Protein AF-A0A6J1VWX2-F1 (afdb_monomer_lite)

pLDDT: mean 91.81, std 5.64, range [64.81, 98.5]

Radius of gyration: 24.54 Å; chains: 1; bounding box: 53×40×85 Å

Organism: NCBI:txid8663

Secondary structure (DSSP, 8-state):
----PPTT-S-TT--EEEEEEEE-TTT--EEEEEEEEPPPPPPBS-EEEEE--S-EETTT-EEEEEEE--BBTTBSS---EEEEEEEEEETTEEEEEEEEEES-SEEEEE-PPPPGGGTTEEEEEEEEE-TT--EEEEEEEEEEEEPPPPPTT-S-HHHHHHHHHHHHHHHHHTTS-HHHHHHHHHHHHHHHT-

InterPro domains:
  IPR002859 PKD/REJ-like domain [PF02010] (2-187)
  IPR014010 REJ domain [PS51111] (1-194)

Foldseek 3Di:
DDDDDDPPNDDAQDKDKDKDWDADPVPRDIDMDIDIDGHFAWKDDKAKDWDDQDDAEFPPAWIKMAIDDIDGPPDDDFQKKKWKKKWEDDVPDIDIDGQDIDRHRMDIFGDAFHDVVVQRKIWIWMKIAGPVGHIDTRDIDIGHYHYDDDDPPDPDPVVSLVVVCVPVLVVVVVVVDCNRNSRSVNNSVSNVVD

Sequence (194 aa):
MSLVLRPWALEDGEGYTFTLYITDLATGEEGYASIDLFPNQPPFGGSCQLSPASPVQALATKIHFECAGWRDSVGEDPPLVYILMATRCRPGHCDEFLVYKGSHPAHAAFLPPGFREHGSLVSVSVLVQDQLGATVVAVYRSMVITLPRMPEGFHSLPQWLYNKTEVMLQGLVKQSDPQPVIEYSLALITILNE

Structure (mmCIF, N/CA/C/O backbone):
data_AF-A0A6J1VWX2-F1
#
_entry.id   AF-A0A6J1VWX2-F1
#
loop_
_atom_site.group_PDB
_atom_site.id
_atom_site.type_symbol
_atom_site.label_atom_id
_atom_site.label_alt_id
_atom_site.label_comp_id
_atom_site.label_asym_id
_atom_site.label_entity_id
_atom_site.label_seq_id
_atom_site.pdbx_PDB_ins_code
_atom_site.Cartn_x
_atom_site.Cartn_y
_atom_site.Cartn_z
_atom_site.occupancy
_atom_site.B_iso_or_equiv
_atom_site.auth_seq_id
_atom_site.auth_comp_id
_atom_site.auth_asym_id
_atom_site.auth_atom_id
_atom_site.pdbx_PDB_model_num
ATOM 1 N N . MET A 1 1 ? -7.896 6.959 42.873 1.00 64.81 1 MET A N 1
ATOM 2 C CA . MET A 1 1 ? -7.556 5.562 42.520 1.00 64.81 1 MET A CA 1
ATOM 3 C C . MET A 1 1 ? -7.698 5.450 41.011 1.00 64.81 1 MET A C 1
ATOM 5 O O . MET A 1 1 ? -8.659 6.011 40.504 1.00 64.81 1 MET A O 1
ATOM 9 N N . SER A 1 2 ? -6.765 4.806 40.310 1.00 82.44 2 SER A N 1
ATOM 10 C CA . SER A 1 2 ? -6.816 4.671 38.846 1.00 82.44 2 SER A CA 1
ATOM 11 C C . SER A 1 2 ? -6.678 3.200 38.473 1.00 82.44 2 SER A C 1
ATOM 13 O O . SER A 1 2 ? -5.752 2.543 38.948 1.00 82.44 2 SER A O 1
ATOM 15 N N . LEU A 1 3 ? -7.588 2.687 37.643 1.00 84.69 3 LEU A N 1
ATOM 16 C CA . LEU A 1 3 ? -7.434 1.376 37.018 1.00 84.69 3 LEU A CA 1
ATOM 17 C C . LEU A 1 3 ? -6.460 1.521 35.845 1.00 84.69 3 LEU A C 1
ATOM 19 O O . LEU A 1 3 ? -6.675 2.353 34.968 1.00 84.69 3 LEU A O 1
ATOM 23 N N . VAL A 1 4 ? -5.384 0.736 35.841 1.00 90.81 4 VAL A N 1
ATOM 24 C CA . VAL A 1 4 ? -4.379 0.740 34.770 1.00 90.81 4 VAL A CA 1
ATOM 25 C C . VAL A 1 4 ? -4.275 -0.665 34.203 1.00 90.81 4 VAL A C 1
ATOM 27 O O . VAL A 1 4 ? -3.985 -1.614 34.933 1.00 90.81 4 VAL A O 1
ATOM 30 N N . LEU A 1 5 ? -4.500 -0.791 32.898 1.00 89.94 5 LEU A N 1
ATOM 31 C CA . LEU A 1 5 ? -4.343 -2.049 32.180 1.00 89.94 5 LEU A CA 1
ATOM 32 C C . LEU A 1 5 ? -2.876 -2.248 31.802 1.00 89.94 5 LEU A C 1
ATOM 34 O O . LEU A 1 5 ? -2.198 -1.319 31.360 1.00 89.94 5 LEU A O 1
ATOM 38 N N . ARG A 1 6 ? -2.375 -3.470 31.984 1.00 93.38 6 ARG A N 1
ATOM 39 C CA . ARG A 1 6 ? -1.049 -3.840 31.481 1.00 93.38 6 ARG A CA 1
ATOM 40 C C . ARG A 1 6 ? -1.115 -4.029 29.962 1.00 93.38 6 ARG A C 1
ATOM 42 O O . ARG A 1 6 ? -2.177 -4.389 29.452 1.00 93.38 6 ARG A O 1
ATOM 49 N N . PRO A 1 7 ? 0.007 -3.849 29.243 1.00 90.25 7 PRO A N 1
ATOM 50 C CA . PRO A 1 7 ? 0.091 -4.275 27.852 1.00 90.25 7 PRO A CA 1
ATOM 51 C C . PRO A 1 7 ? -0.384 -5.726 27.712 1.00 90.25 7 PRO A C 1
ATOM 53 O O . PRO A 1 7 ? -0.032 -6.558 28.552 1.00 90.25 7 PRO A O 1
ATOM 56 N N . TRP A 1 8 ? -1.168 -6.003 26.667 1.00 88.12 8 TRP A N 1
ATOM 57 C CA . TRP A 1 8 ? -1.701 -7.339 26.346 1.00 88.12 8 TRP A CA 1
ATOM 58 C C . TRP A 1 8 ? -2.728 -7.900 27.340 1.00 88.12 8 TRP A C 1
ATOM 60 O O . TRP A 1 8 ? -3.000 -9.094 27.331 1.00 88.12 8 TRP A O 1
ATOM 70 N N . ALA A 1 9 ? -3.296 -7.062 28.212 1.00 92.00 9 ALA A N 1
ATOM 71 C CA . ALA A 1 9 ? -4.372 -7.484 29.110 1.00 92.00 9 ALA A CA 1
ATOM 72 C C . ALA A 1 9 ? -5.731 -7.649 28.403 1.00 92.00 9 ALA A C 1
ATOM 74 O O . ALA A 1 9 ? -6.624 -8.271 28.971 1.00 92.00 9 ALA A O 1
ATOM 75 N N . LEU A 1 10 ? -5.885 -7.068 27.211 1.00 90.56 10 LEU A N 1
ATOM 76 C CA . LEU A 1 10 ? -7.076 -7.172 26.371 1.00 90.56 10 LEU A CA 1
ATOM 77 C C . LEU A 1 10 ? -6.761 -8.032 25.149 1.00 90.56 10 LEU A C 1
ATOM 79 O O . LEU A 1 10 ? -5.657 -7.949 24.604 1.00 90.56 10 LEU A O 1
ATOM 83 N N . GLU A 1 11 ? -7.730 -8.844 24.747 1.00 90.62 11 GLU A N 1
ATOM 84 C CA . GLU A 1 11 ? -7.699 -9.623 23.515 1.00 90.62 11 GLU A CA 1
ATOM 85 C C . GLU A 1 11 ? -8.000 -8.709 22.325 1.00 90.62 11 GLU A C 1
ATOM 87 O O . GLU A 1 11 ? -8.784 -7.760 22.416 1.00 90.62 11 GLU A O 1
ATOM 92 N N . ASP A 1 12 ? -7.321 -8.970 21.213 1.00 87.19 12 ASP A N 1
ATOM 93 C CA . ASP A 1 12 ? -7.493 -8.190 19.994 1.00 87.19 12 ASP A CA 1
ATOM 94 C C . ASP A 1 12 ? -8.859 -8.474 19.354 1.00 87.19 12 ASP A C 1
ATOM 96 O O . ASP A 1 12 ? -9.324 -9.612 19.347 1.00 87.19 12 ASP A O 1
ATOM 100 N N . GLY A 1 13 ? -9.496 -7.439 18.805 1.00 86.31 13 GLY A N 1
ATOM 101 C CA . GLY A 1 13 ? -10.804 -7.548 18.149 1.00 86.31 13 GLY A CA 1
ATOM 102 C C . GLY A 1 13 ? -12.020 -7.650 19.080 1.00 86.31 13 GLY A C 1
ATOM 103 O O . GLY A 1 13 ? -13.143 -7.654 18.579 1.00 86.31 13 GLY A O 1
ATOM 104 N N . GLU A 1 14 ? -11.829 -7.666 20.400 1.00 90.56 14 GLU A N 1
ATOM 105 C CA . GLU A 1 14 ? -12.920 -7.758 21.375 1.00 90.56 14 GLU A CA 1
ATOM 106 C C . GLU A 1 14 ? -13.300 -6.393 21.968 1.00 90.56 14 GLU A C 1
ATOM 108 O O . GLU A 1 14 ? -12.463 -5.510 22.178 1.00 90.56 14 GLU A O 1
ATOM 113 N N . GLY A 1 15 ? -14.596 -6.216 22.235 1.00 92.19 15 GLY A N 1
ATOM 114 C CA . GLY A 1 15 ? -15.136 -5.048 22.933 1.00 92.19 15 GLY A CA 1
ATOM 115 C C . GLY A 1 15 ? -15.227 -5.290 24.439 1.00 92.19 15 GLY A C 1
ATOM 116 O O . GLY A 1 15 ? -15.636 -6.362 24.877 1.00 92.19 15 GLY A O 1
ATOM 117 N N . TYR A 1 16 ? -14.890 -4.282 25.241 1.00 93.62 16 TYR A N 1
ATOM 118 C CA . TYR A 1 16 ? -14.855 -4.381 26.699 1.00 93.62 16 TYR A CA 1
ATOM 119 C C . TYR A 1 16 ? -15.685 -3.289 27.361 1.00 93.62 16 TYR A C 1
ATOM 121 O O . TYR A 1 16 ? -15.500 -2.108 27.080 1.00 93.62 16 TYR A O 1
ATOM 129 N N . THR A 1 17 ? -16.516 -3.675 28.325 1.00 95.50 17 THR A N 1
ATOM 130 C CA . THR A 1 17 ? -17.198 -2.737 29.222 1.00 95.50 17 THR A CA 1
ATOM 131 C C . THR A 1 17 ? -16.522 -2.762 30.586 1.00 95.50 17 THR A C 1
ATOM 133 O O . THR A 1 17 ? -16.475 -3.795 31.255 1.00 95.50 17 THR A O 1
ATOM 136 N N . PHE A 1 18 ? -16.014 -1.614 31.024 1.00 93.88 18 PHE A N 1
ATOM 137 C CA . PHE A 1 18 ? -15.486 -1.436 32.372 1.00 93.88 18 PHE A CA 1
ATOM 138 C C . PHE A 1 18 ? -16.536 -0.748 33.225 1.00 93.88 18 PHE A C 1
ATOM 140 O O . PHE A 1 18 ? -16.920 0.382 32.930 1.00 93.88 18 PHE A O 1
ATOM 147 N N . THR A 1 19 ? -16.957 -1.401 34.306 1.00 94.56 19 THR A N 1
ATOM 148 C CA . THR A 1 19 ? -17.924 -0.842 35.254 1.00 94.56 19 THR A CA 1
ATOM 149 C C . THR A 1 19 ? -17.282 -0.642 36.617 1.00 94.56 19 THR A C 1
ATOM 151 O O . THR A 1 19 ? -16.719 -1.568 37.203 1.00 94.56 19 THR A O 1
ATOM 154 N N . LEU A 1 20 ? -17.386 0.577 37.133 1.00 93.00 20 LEU A N 1
ATOM 155 C CA . LEU A 1 20 ? -17.045 0.927 38.501 1.00 93.00 20 LEU A CA 1
ATOM 156 C C . LEU A 1 20 ? -18.325 0.940 39.332 1.00 93.00 20 LEU A C 1
ATOM 158 O O . LEU A 1 20 ? -19.213 1.745 39.065 1.00 93.00 20 LEU A O 1
ATOM 162 N N . TYR A 1 21 ? -18.381 0.093 40.355 1.00 93.19 21 TYR A N 1
ATOM 163 C CA . TYR A 1 21 ? -19.429 0.111 41.373 1.00 93.19 21 TYR A CA 1
ATOM 164 C C . TYR A 1 21 ? -18.928 0.857 42.610 1.00 93.19 21 TYR A C 1
ATOM 166 O O . TYR A 1 21 ? -17.773 0.700 43.015 1.00 93.19 21 TYR A O 1
ATOM 174 N N . ILE A 1 22 ? -19.793 1.671 43.205 1.00 92.50 22 ILE A N 1
ATOM 175 C CA . ILE A 1 22 ? -19.536 2.411 44.439 1.00 92.50 22 ILE A CA 1
ATOM 176 C C . ILE A 1 22 ? -20.685 2.112 45.393 1.00 92.50 22 ILE A C 1
ATOM 178 O O . ILE A 1 22 ? -21.844 2.253 45.019 1.00 92.50 22 ILE A O 1
ATOM 182 N N . THR A 1 23 ? -20.359 1.749 46.627 1.00 95.12 23 THR A N 1
ATOM 183 C CA . THR A 1 23 ? -21.340 1.542 47.695 1.00 95.12 23 THR A CA 1
ATOM 184 C C . THR A 1 23 ? -21.084 2.567 48.793 1.00 95.12 23 THR A C 1
ATOM 186 O O . THR A 1 23 ? -19.962 2.658 49.303 1.00 95.12 23 THR A O 1
ATOM 189 N N . ASP A 1 24 ? -22.100 3.343 49.165 1.00 93.44 24 ASP A N 1
ATOM 190 C CA . ASP A 1 24 ? -22.051 4.194 50.349 1.00 93.44 24 ASP A CA 1
ATOM 191 C C . ASP A 1 24 ? -22.220 3.323 51.598 1.00 93.44 24 ASP A C 1
ATOM 193 O O . ASP A 1 24 ? -23.263 2.723 51.841 1.00 93.44 24 ASP A O 1
ATOM 197 N N . LEU A 1 25 ? -21.172 3.258 52.415 1.00 92.69 25 LEU A N 1
ATOM 198 C CA . LEU A 1 25 ? -21.149 2.440 53.625 1.00 92.69 25 LEU A CA 1
ATOM 199 C C . LEU A 1 25 ? -22.081 2.962 54.732 1.00 92.69 25 LEU A C 1
ATOM 201 O O . LEU A 1 25 ? -22.396 2.206 55.650 1.00 92.69 25 LEU A O 1
ATOM 205 N N . ALA A 1 26 ? -22.493 4.233 54.685 1.00 93.56 26 ALA A N 1
ATOM 206 C CA . ALA A 1 26 ? -23.363 4.833 55.696 1.00 93.56 26 ALA A CA 1
ATOM 207 C C . ALA A 1 26 ? -24.852 4.600 55.406 1.00 93.56 26 ALA A C 1
ATOM 209 O O . ALA A 1 26 ? -25.630 4.381 56.334 1.00 93.56 26 ALA A O 1
ATOM 210 N N . THR A 1 27 ? -25.244 4.652 54.134 1.00 94.06 27 THR A N 1
ATOM 211 C CA . THR A 1 27 ? -26.644 4.523 53.695 1.00 94.06 27 THR A CA 1
ATOM 212 C C . THR A 1 27 ? -26.955 3.158 53.082 1.00 94.06 27 THR A C 1
ATOM 214 O O . THR A 1 27 ? -28.115 2.756 53.041 1.00 94.06 27 THR A O 1
ATOM 217 N N . GLY A 1 28 ? -25.929 2.421 52.647 1.00 92.31 28 GLY A N 1
ATOM 218 C CA . GLY A 1 28 ? -26.066 1.178 51.892 1.00 92.31 28 GLY A CA 1
ATOM 219 C C . GLY A 1 28 ? -26.457 1.389 50.427 1.00 92.31 28 GLY A C 1
ATOM 220 O O . GLY A 1 28 ? -26.736 0.410 49.740 1.00 92.31 28 GLY A O 1
ATOM 221 N N . GLU A 1 29 ? -26.510 2.634 49.947 1.00 95.06 29 GLU A N 1
ATOM 222 C CA . GLU A 1 29 ? -26.864 2.934 48.560 1.00 95.06 29 GLU A CA 1
ATOM 223 C C . GLU A 1 29 ? -25.725 2.577 47.598 1.00 95.06 29 GLU A C 1
ATOM 225 O O . GLU A 1 29 ? -24.544 2.756 47.900 1.00 95.06 29 GLU A O 1
ATOM 230 N N . GLU A 1 30 ? -26.086 2.089 46.413 1.00 95.38 30 GLU A N 1
ATOM 231 C CA . GLU A 1 30 ? -25.143 1.732 45.356 1.00 95.38 30 GLU A CA 1
ATOM 232 C C . GLU A 1 30 ? -25.279 2.677 44.161 1.00 95.38 30 GLU A C 1
ATOM 234 O O . GLU A 1 30 ? -26.376 3.055 43.749 1.00 95.38 30 GLU A O 1
ATOM 239 N N . GLY A 1 31 ? -24.143 3.031 43.570 1.00 94.44 31 GLY A N 1
ATOM 240 C CA . GLY A 1 31 ? -24.047 3.741 42.304 1.00 94.44 31 GLY A CA 1
ATOM 241 C C . GLY A 1 31 ? -23.049 3.051 41.386 1.00 94.44 31 GLY A C 1
ATOM 242 O O . GLY A 1 31 ? -22.169 2.315 41.836 1.00 94.44 31 GLY A O 1
ATOM 243 N N . TYR A 1 32 ? -23.163 3.295 40.084 1.00 95.06 32 TYR A N 1
ATOM 244 C CA . TYR A 1 32 ? -22.192 2.785 39.127 1.00 95.06 32 TYR A CA 1
ATOM 245 C C . TYR A 1 32 ? -21.922 3.770 37.994 1.00 95.06 32 TYR A C 1
ATOM 247 O O . TYR A 1 32 ? -22.728 4.651 37.693 1.00 95.06 32 TYR A O 1
ATOM 255 N N . ALA A 1 33 ? -20.768 3.591 37.361 1.00 94.88 33 ALA A N 1
ATOM 256 C CA . ALA A 1 33 ? -20.404 4.237 36.111 1.00 94.88 33 ALA A CA 1
ATOM 257 C C . ALA A 1 33 ? -19.740 3.207 35.194 1.00 94.88 33 ALA A C 1
ATOM 259 O O . ALA A 1 33 ? -18.939 2.397 35.661 1.00 94.88 33 ALA A O 1
ATOM 260 N N . SER A 1 34 ? -20.053 3.257 33.901 1.00 95.69 34 SER A N 1
ATOM 261 C CA . SER A 1 34 ? -19.495 2.345 32.901 1.00 95.69 34 SER A CA 1
ATOM 262 C C . SER A 1 34 ? -18.844 3.104 31.750 1.00 95.69 34 SER A C 1
ATOM 264 O O . SER A 1 34 ? -19.268 4.209 31.413 1.00 95.69 34 SER A O 1
ATOM 266 N N . ILE A 1 35 ? -17.836 2.488 31.135 1.00 94.00 35 ILE A N 1
ATOM 267 C CA . ILE A 1 35 ? -17.255 2.901 29.857 1.00 94.00 35 ILE A CA 1
ATOM 268 C C . ILE A 1 35 ? -17.118 1.684 28.944 1.00 94.00 35 ILE A C 1
ATOM 270 O O . ILE A 1 35 ? -16.639 0.636 29.379 1.00 94.00 35 ILE A O 1
ATOM 274 N N . ASP A 1 36 ? -17.504 1.855 27.684 1.00 92.12 36 ASP A N 1
ATOM 275 C CA . ASP A 1 36 ? -17.329 0.856 26.635 1.00 92.12 36 ASP A CA 1
ATOM 276 C C . ASP A 1 36 ? -16.102 1.207 25.788 1.00 92.12 36 ASP A C 1
ATOM 278 O O . ASP A 1 36 ? -15.952 2.337 25.317 1.00 92.12 36 ASP A O 1
ATOM 282 N N . LEU A 1 37 ? -15.215 0.234 25.602 1.00 89.88 37 LEU A N 1
ATOM 283 C CA . LEU A 1 37 ? -14.064 0.302 24.714 1.00 89.88 37 LEU A CA 1
ATOM 284 C C . LEU A 1 37 ? -14.272 -0.703 23.588 1.00 89.88 37 LEU A C 1
ATOM 286 O O . LEU A 1 37 ? -14.291 -1.909 23.825 1.00 89.88 37 LEU A O 1
ATOM 290 N N . PHE A 1 38 ? -14.413 -0.204 22.366 1.00 88.25 38 PHE A N 1
ATOM 291 C CA . PHE A 1 38 ? -14.554 -1.038 21.179 1.00 88.25 38 PHE A CA 1
ATOM 292 C C . PHE A 1 38 ? -13.235 -1.108 20.406 1.00 88.25 38 PHE A C 1
ATOM 294 O O . PHE A 1 38 ? -12.478 -0.131 20.398 1.00 88.25 38 PHE A O 1
ATOM 301 N N . PRO A 1 39 ? -12.958 -2.241 19.741 1.00 88.62 39 PRO A N 1
ATOM 302 C CA . PRO A 1 39 ? -11.808 -2.359 18.862 1.00 88.62 39 PRO A CA 1
ATOM 303 C C . PRO A 1 39 ? -11.967 -1.395 17.686 1.00 88.62 39 PRO A C 1
ATOM 305 O O . PRO A 1 39 ? -13.063 -1.234 17.139 1.00 88.62 39 PRO A O 1
ATOM 308 N N . ASN A 1 40 ? -10.862 -0.774 17.281 1.00 89.75 40 ASN A N 1
ATOM 309 C CA . ASN A 1 40 ? -10.866 0.079 16.105 1.00 89.75 40 ASN A CA 1
ATOM 310 C C . ASN A 1 40 ? -11.071 -0.770 14.840 1.00 89.75 40 ASN A C 1
ATOM 312 O O . ASN A 1 40 ? -10.362 -1.755 14.632 1.00 89.75 40 ASN A O 1
ATOM 316 N N . GLN A 1 41 ? -12.041 -0.396 14.009 1.00 90.50 41 GLN A N 1
ATOM 317 C CA . GLN A 1 41 ? -12.380 -1.123 12.786 1.00 90.50 41 GLN A CA 1
ATOM 318 C C . GLN A 1 41 ? -11.708 -0.461 11.583 1.00 90.50 41 GLN A C 1
ATOM 320 O O . GLN A 1 41 ? -11.686 0.763 11.515 1.00 90.50 41 GLN A O 1
ATOM 325 N N . PRO A 1 42 ? -11.194 -1.231 10.609 1.00 94.00 42 PRO A N 1
ATOM 326 C CA . PRO A 1 42 ? -10.583 -0.644 9.429 1.00 94.00 42 PRO A CA 1
ATOM 327 C C . PRO A 1 42 ? -11.622 0.075 8.547 1.00 94.00 42 PRO A C 1
ATOM 329 O O . PRO A 1 42 ? -12.815 -0.255 8.589 1.00 94.00 42 PRO A O 1
ATOM 332 N N . PRO A 1 43 ? -11.173 0.989 7.666 1.00 95.50 43 PRO A N 1
ATOM 333 C CA . PRO A 1 43 ? -12.035 1.625 6.676 1.00 95.50 43 PRO A CA 1
ATOM 334 C C . PRO A 1 43 ? -12.803 0.612 5.817 1.00 95.50 43 PRO A C 1
ATOM 336 O O . PRO A 1 43 ? -12.301 -0.469 5.501 1.00 95.50 43 PRO A O 1
ATOM 339 N N . PHE A 1 44 ? -14.015 0.966 5.382 1.00 94.50 44 PHE A N 1
ATOM 340 C CA . PHE A 1 44 ? -14.900 0.050 4.655 1.00 94.50 44 PHE A CA 1
ATOM 341 C C . PHE A 1 44 ? -15.711 0.724 3.539 1.00 94.50 44 PHE A C 1
ATOM 343 O O . PHE A 1 44 ? -15.843 1.945 3.458 1.00 94.50 44 PHE A O 1
ATOM 350 N N . GLY A 1 45 ? -16.282 -0.104 2.658 1.00 94.06 45 GLY A N 1
ATOM 351 C CA . GLY A 1 45 ? -17.245 0.302 1.627 1.00 94.06 45 GLY A CA 1
ATOM 352 C C . GLY A 1 45 ? -16.666 0.973 0.376 1.00 94.06 45 GLY A C 1
ATOM 353 O O . GLY A 1 45 ? -17.413 1.158 -0.583 1.00 94.06 45 GLY A O 1
ATOM 354 N N . GLY A 1 46 ? -15.375 1.305 0.371 1.00 94.81 46 GLY A N 1
ATOM 355 C CA . GLY A 1 46 ? -14.697 1.879 -0.785 1.00 94.81 46 GLY A CA 1
ATOM 356 C C . GLY A 1 46 ? -14.112 0.835 -1.730 1.00 94.81 46 GLY A C 1
ATOM 357 O O . GLY A 1 46 ? -14.220 -0.375 -1.531 1.00 94.81 46 GLY A O 1
ATOM 358 N N . SER A 1 47 ? -13.473 1.325 -2.787 1.00 97.19 47 SER A N 1
ATOM 359 C CA . SER A 1 47 ? -12.732 0.498 -3.738 1.00 97.19 47 SER A CA 1
ATOM 360 C C . SER A 1 47 ? -11.511 1.243 -4.262 1.00 97.19 47 SER A C 1
ATOM 362 O O . SER A 1 47 ? -11.470 2.474 -4.223 1.00 97.19 47 SER A O 1
ATOM 364 N N . CYS A 1 48 ? -10.519 0.495 -4.741 1.00 98.00 48 CYS A N 1
ATOM 365 C CA . CYS A 1 48 ? -9.361 1.042 -5.438 1.00 98.00 48 CYS A CA 1
ATOM 366 C C . CYS A 1 48 ? -9.145 0.308 -6.761 1.00 98.00 48 CYS A C 1
ATOM 368 O O . CYS A 1 48 ? -9.409 -0.891 -6.876 1.00 98.00 48 CYS A O 1
ATOM 370 N N . GLN A 1 49 ? -8.627 1.021 -7.756 1.00 97.50 49 GLN A N 1
ATOM 371 C CA . GLN A 1 49 ? -8.277 0.468 -9.060 1.00 97.50 49 GLN A CA 1
ATOM 372 C C . GLN A 1 49 ? -6.806 0.724 -9.377 1.00 97.50 49 GLN A C 1
ATOM 374 O O . GLN A 1 49 ? -6.225 1.697 -8.909 1.00 97.50 49 GLN A O 1
ATOM 379 N N . LEU A 1 50 ? -6.213 -0.163 -10.181 1.00 97.19 50 LEU A N 1
ATOM 380 C CA . LEU A 1 50 ? -4.831 -0.074 -10.655 1.00 97.19 50 LEU A CA 1
ATOM 381 C C . LEU A 1 50 ? -4.803 0.011 -12.181 1.00 97.19 50 LEU A C 1
ATOM 383 O O . LEU A 1 50 ? -5.435 -0.802 -12.864 1.00 97.19 50 LEU A O 1
ATOM 387 N N . SER A 1 51 ? -4.013 0.938 -12.720 1.00 96.44 51 SER A N 1
ATOM 388 C CA . SER A 1 51 ? -3.806 1.099 -14.162 1.00 96.44 51 SER A CA 1
ATOM 389 C C . SER A 1 51 ? -2.372 1.540 -14.496 1.00 96.44 51 SER A C 1
ATOM 391 O O . SER A 1 51 ? -1.734 2.193 -13.678 1.00 96.44 51 SER A O 1
ATOM 393 N N . PRO A 1 52 ? -1.831 1.215 -15.684 1.00 95.88 52 PRO A N 1
ATOM 394 C CA . PRO A 1 52 ? -2.355 0.263 -16.663 1.00 95.88 52 PRO A CA 1
ATOM 395 C C . PRO A 1 52 ? -2.211 -1.196 -16.192 1.00 95.88 52 PRO A C 1
ATOM 397 O O . PRO A 1 52 ? -1.412 -1.511 -15.318 1.00 95.88 52 PRO A O 1
ATOM 400 N N . ALA A 1 53 ? -2.979 -2.108 -16.793 1.00 87.31 53 ALA A N 1
ATOM 401 C CA . ALA A 1 53 ? -2.932 -3.537 -16.465 1.00 87.31 53 ALA A CA 1
ATOM 402 C C . ALA A 1 53 ? -1.655 -4.241 -16.969 1.00 87.31 53 ALA A C 1
ATOM 404 O O . ALA A 1 53 ? -1.074 -5.058 -16.260 1.00 87.31 53 ALA A O 1
ATOM 405 N N . SER A 1 54 ? -1.260 -3.954 -18.211 1.00 84.19 54 SER A N 1
ATOM 406 C CA . SER A 1 54 ? -0.106 -4.522 -18.923 1.00 84.19 54 SER A CA 1
ATOM 407 C C . SER A 1 54 ? -0.011 -3.883 -20.318 1.00 84.19 54 SER A C 1
ATOM 409 O O . SER A 1 54 ? -1.058 -3.503 -20.847 1.00 84.19 54 SER A O 1
ATOM 411 N N . PRO A 1 55 ? 1.163 -3.846 -20.975 1.00 87.19 55 PRO A N 1
ATOM 412 C CA . PRO A 1 55 ? 2.490 -4.188 -20.456 1.00 87.19 55 PRO A CA 1
ATOM 413 C C . PRO A 1 55 ? 3.054 -3.080 -19.551 1.00 87.19 55 PRO A C 1
ATOM 415 O O . PRO A 1 55 ? 2.789 -1.901 -19.774 1.00 87.19 55 PRO A O 1
ATOM 418 N N . VAL A 1 56 ? 3.848 -3.457 -18.544 1.00 95.12 56 VAL A N 1
ATOM 419 C CA . VAL A 1 56 ? 4.465 -2.520 -17.588 1.00 95.12 56 VAL A CA 1
ATOM 420 C C . VAL A 1 56 ? 5.976 -2.722 -17.594 1.00 95.12 56 VAL A C 1
ATOM 422 O O . VAL A 1 56 ? 6.463 -3.840 -17.424 1.00 95.12 56 VAL A O 1
ATOM 425 N N . GLN A 1 57 ? 6.720 -1.635 -17.799 1.00 94.69 57 GLN A N 1
ATOM 426 C CA . GLN A 1 57 ? 8.182 -1.634 -17.777 1.00 94.69 57 GLN A CA 1
ATOM 427 C C . GLN A 1 57 ? 8.693 -0.719 -16.671 1.00 94.69 57 GLN A C 1
ATOM 429 O O . GLN A 1 57 ? 8.305 0.451 -16.596 1.00 94.69 57 GLN A O 1
ATOM 434 N N . ALA A 1 58 ? 9.592 -1.239 -15.834 1.00 93.69 58 ALA A N 1
ATOM 435 C CA . ALA A 1 58 ? 10.190 -0.466 -14.753 1.00 93.69 58 ALA A CA 1
ATOM 436 C C . ALA A 1 58 ? 10.899 0.789 -15.305 1.00 93.69 58 ALA A C 1
ATOM 438 O O . ALA A 1 58 ? 11.506 0.755 -16.377 1.00 93.69 58 ALA A O 1
ATOM 439 N N . LEU A 1 59 ? 10.778 1.921 -14.602 1.00 91.56 59 LEU A N 1
ATOM 440 C CA . LEU A 1 59 ? 11.257 3.257 -15.016 1.00 91.56 59 LEU A CA 1
ATOM 441 C C . LEU A 1 59 ? 10.718 3.805 -16.359 1.00 91.56 59 LEU A C 1
ATOM 443 O O . LEU A 1 59 ? 11.176 4.862 -16.807 1.00 91.56 59 LEU A O 1
ATOM 447 N N . ALA A 1 60 ? 9.777 3.129 -17.018 1.00 91.06 60 ALA A N 1
ATOM 448 C CA . ALA A 1 60 ? 9.147 3.599 -18.256 1.00 91.06 60 ALA A CA 1
ATOM 449 C C . ALA A 1 60 ? 7.634 3.787 -18.094 1.00 91.06 60 ALA A C 1
ATOM 451 O O . ALA A 1 60 ? 7.079 4.768 -18.583 1.00 91.06 60 ALA A O 1
ATOM 452 N N . THR A 1 61 ? 6.979 2.895 -17.355 1.00 94.12 61 THR A N 1
ATOM 453 C CA . THR A 1 61 ? 5.540 2.933 -17.090 1.00 94.12 61 THR A CA 1
ATOM 454 C C . THR A 1 61 ? 5.302 3.230 -15.615 1.00 94.12 61 THR A C 1
ATOM 456 O O . THR A 1 61 ? 5.781 2.494 -14.753 1.00 94.12 61 THR A O 1
ATOM 459 N N . LYS A 1 62 ? 4.552 4.294 -15.315 1.00 94.75 62 LYS A N 1
ATOM 460 C CA . LYS A 1 62 ? 4.029 4.521 -13.963 1.00 94.75 62 LYS A CA 1
ATOM 461 C C . LYS A 1 62 ? 2.751 3.712 -13.768 1.00 94.75 62 LYS A C 1
ATOM 463 O O . LYS A 1 62 ? 1.911 3.682 -14.666 1.00 94.75 62 LYS A O 1
ATOM 468 N N . ILE A 1 63 ? 2.608 3.096 -12.600 1.00 96.25 63 ILE A N 1
ATOM 469 C CA . ILE A 1 63 ? 1.344 2.519 -12.149 1.00 96.25 63 ILE A CA 1
ATOM 470 C C . ILE A 1 63 ? 0.597 3.578 -11.357 1.00 96.25 63 ILE A C 1
ATOM 472 O O . ILE A 1 63 ? 1.132 4.147 -10.408 1.00 96.25 63 ILE A O 1
ATOM 476 N N . HIS A 1 64 ? -0.631 3.831 -11.778 1.00 97.44 64 HIS A N 1
ATOM 477 C CA . HIS A 1 64 ? -1.586 4.689 -11.120 1.00 97.44 64 HIS A CA 1
ATOM 478 C C . HIS A 1 64 ? -2.541 3.849 -10.280 1.00 97.44 64 HIS A C 1
ATOM 480 O O . HIS A 1 64 ? -3.099 2.865 -10.779 1.00 97.44 64 HIS A O 1
ATOM 486 N N . PHE A 1 65 ? -2.746 4.258 -9.032 1.00 98.00 65 PHE A N 1
ATOM 487 C CA . PHE A 1 65 ? -3.918 3.848 -8.280 1.00 98.00 65 PHE A CA 1
ATOM 488 C C . PHE A 1 65 ? -4.862 5.025 -8.084 1.00 98.00 65 PHE A C 1
ATOM 490 O O . PHE A 1 65 ? -4.416 6.167 -7.983 1.00 98.00 65 PHE A O 1
ATOM 497 N N . GLU A 1 66 ? -6.145 4.709 -7.982 1.00 98.31 66 GLU A N 1
ATOM 498 C CA . GLU A 1 66 ? -7.204 5.641 -7.617 1.00 98.31 66 GLU A CA 1
ATOM 499 C C . GLU A 1 66 ? -8.207 4.914 -6.722 1.00 98.31 66 GLU A C 1
ATOM 501 O O . GLU A 1 66 ? -8.594 3.777 -7.006 1.00 98.31 66 GLU A O 1
ATOM 506 N N . CYS A 1 67 ? -8.598 5.562 -5.632 1.00 97.81 67 CYS A N 1
ATOM 507 C CA . CYS A 1 67 ? -9.485 5.035 -4.610 1.00 97.81 67 CYS A CA 1
ATOM 508 C C . CYS A 1 67 ? -10.673 5.972 -4.391 1.00 97.81 67 CYS A C 1
ATOM 510 O O . CYS A 1 67 ? -10.523 7.191 -4.404 1.00 97.81 67 CYS A O 1
ATOM 512 N N . ALA A 1 68 ? -11.853 5.409 -4.139 1.00 96.38 68 ALA A N 1
ATOM 513 C CA . ALA A 1 68 ? -13.060 6.190 -3.886 1.00 96.38 68 ALA A CA 1
ATOM 514 C C . ALA A 1 68 ? -14.048 5.450 -2.974 1.00 96.38 68 ALA A C 1
ATOM 516 O O . ALA A 1 68 ? -14.050 4.219 -2.902 1.00 96.38 68 ALA A O 1
ATOM 517 N N . GLY A 1 69 ? -14.916 6.219 -2.310 1.00 94.56 69 GLY A N 1
ATOM 518 C CA . GLY A 1 69 ? -16.052 5.701 -1.538 1.00 94.56 69 GLY A CA 1
ATOM 519 C C . GLY A 1 69 ? -15.702 5.074 -0.185 1.00 94.56 69 GLY A C 1
ATOM 520 O O . GLY A 1 69 ? -16.534 4.367 0.380 1.00 94.56 69 GLY A O 1
ATOM 521 N N . TRP A 1 70 ? -14.487 5.294 0.323 1.00 94.50 70 TRP A N 1
ATOM 522 C CA . TRP A 1 70 ? -14.072 4.803 1.636 1.00 94.50 70 TRP A CA 1
ATOM 523 C C . TRP A 1 70 ? -14.754 5.574 2.764 1.00 94.50 70 TRP A C 1
ATOM 525 O O . TRP A 1 70 ? -14.887 6.792 2.697 1.00 94.50 70 TRP A O 1
ATOM 535 N N . ARG A 1 71 ? -15.176 4.842 3.797 1.00 91.75 71 ARG A N 1
ATOM 536 C CA . ARG A 1 71 ? -15.799 5.361 5.020 1.00 91.75 71 ARG A CA 1
ATOM 537 C C . ARG A 1 71 ? -15.107 4.773 6.244 1.00 91.75 71 ARG A C 1
ATOM 539 O O . ARG A 1 71 ? -14.462 3.730 6.143 1.00 91.75 71 ARG A O 1
ATOM 546 N N . ASP A 1 72 ? -15.293 5.421 7.385 1.00 88.38 72 ASP A N 1
ATOM 547 C CA . ASP A 1 72 ? -14.811 4.984 8.694 1.00 88.38 72 ASP A CA 1
ATOM 548 C C . ASP A 1 72 ? -15.928 5.198 9.727 1.00 88.38 72 ASP A C 1
ATOM 550 O O . ASP A 1 72 ? -16.827 6.019 9.550 1.00 88.38 72 ASP A O 1
ATOM 554 N N . SER A 1 73 ? -15.872 4.435 10.808 1.00 80.44 73 SER A N 1
ATOM 555 C CA . SER A 1 73 ? -16.770 4.493 11.959 1.00 80.44 73 SER A CA 1
ATOM 556 C C . SER A 1 73 ? -16.778 5.846 12.685 1.00 80.44 73 SER A C 1
ATOM 558 O O . SER A 1 73 ? -17.739 6.155 13.388 1.00 80.44 73 SER A O 1
ATOM 560 N N . VAL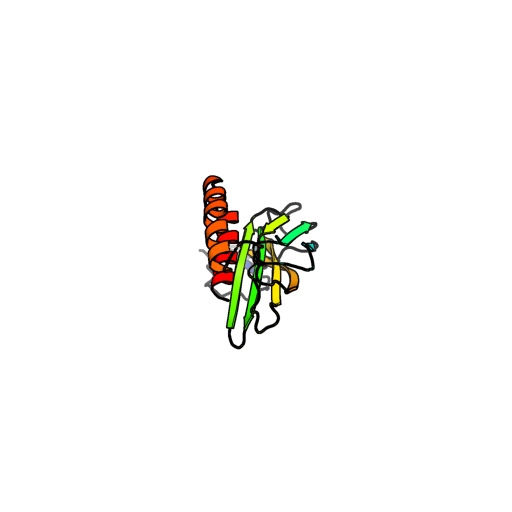 A 1 74 ? -15.733 6.660 12.504 1.00 71.06 74 VAL A N 1
ATOM 561 C CA . VAL A 1 74 ? -15.492 7.889 13.277 1.00 71.06 74 VAL A CA 1
ATOM 562 C C . VAL A 1 74 ? -16.071 9.158 12.612 1.00 71.06 74 VAL A C 1
ATOM 564 O O . VAL A 1 74 ? -16.099 10.214 13.241 1.00 71.06 74 VAL A O 1
ATOM 567 N N . GLY A 1 75 ? -16.599 9.096 11.379 1.00 68.62 75 GLY A N 1
ATOM 568 C CA . GLY A 1 75 ? -17.234 10.261 10.738 1.00 68.62 75 GLY A CA 1
ATOM 569 C C . GLY A 1 75 ? -17.538 10.115 9.243 1.00 68.62 75 GLY A C 1
ATOM 570 O O . GLY A 1 75 ? -17.213 9.104 8.629 1.00 68.62 75 GLY A O 1
ATOM 571 N N . GLU A 1 76 ? -18.169 11.139 8.652 1.00 66.88 76 GLU A N 1
ATOM 572 C CA . GLU A 1 76 ? -18.565 11.138 7.229 1.00 66.88 76 GLU A CA 1
ATOM 573 C C . GLU A 1 76 ? -17.379 11.299 6.259 1.00 66.88 76 GLU A C 1
ATOM 575 O O . GLU A 1 76 ? -17.398 10.674 5.203 1.00 66.88 76 GLU A O 1
ATOM 580 N N . ASP A 1 77 ? -16.334 12.046 6.643 1.00 74.38 77 ASP A N 1
ATOM 581 C CA . ASP A 1 77 ? -15.104 12.258 5.857 1.00 74.38 77 ASP A CA 1
ATOM 582 C C . ASP A 1 77 ? -13.852 12.007 6.719 1.00 74.38 77 ASP A C 1
ATOM 584 O O . ASP A 1 77 ? -13.174 12.946 7.159 1.00 74.38 77 ASP A O 1
ATOM 588 N N . PRO A 1 78 ? -13.536 10.740 7.027 1.00 79.94 78 PRO A N 1
ATOM 589 C CA . PRO A 1 78 ? -12.354 10.424 7.805 1.00 79.94 78 PRO A CA 1
ATOM 590 C C . PRO A 1 78 ? -11.092 10.752 6.993 1.00 79.94 78 PRO A C 1
ATOM 592 O O . PRO A 1 78 ? -10.988 10.406 5.813 1.00 79.94 78 PRO A O 1
ATOM 595 N N . PRO A 1 79 ? -10.085 11.396 7.5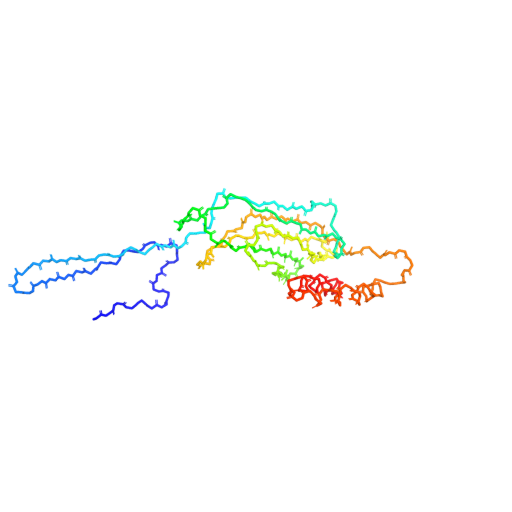93 1.00 90.50 79 PRO A N 1
ATOM 596 C CA . PRO A 1 79 ? -8.772 11.517 6.970 1.00 90.50 79 PRO A CA 1
ATOM 597 C C . PRO A 1 79 ? -8.098 10.136 6.906 1.00 90.50 79 PRO A C 1
ATOM 599 O O . PRO A 1 79 ? -7.664 9.583 7.917 1.00 90.50 79 PRO A O 1
ATOM 602 N N . LEU A 1 80 ? -8.010 9.593 5.692 1.00 95.38 80 LEU A N 1
ATOM 603 C CA . LEU A 1 80 ? -7.437 8.279 5.404 1.00 95.38 80 LEU A CA 1
ATOM 604 C C . LEU A 1 80 ? -5.995 8.381 4.900 1.00 95.38 80 LEU A C 1
ATOM 606 O O . LEU A 1 80 ? -5.576 9.386 4.319 1.00 95.38 80 LEU A O 1
ATOM 610 N N . VAL A 1 81 ? -5.249 7.295 5.080 1.00 97.19 81 VAL A N 1
ATOM 611 C CA . VAL A 1 81 ? -3.900 7.104 4.551 1.00 97.19 81 VAL A CA 1
ATOM 612 C C . VAL A 1 81 ? -3.918 5.973 3.527 1.00 97.19 81 VAL A C 1
ATOM 614 O O . VAL A 1 81 ? -4.290 4.841 3.828 1.00 97.19 81 VAL A O 1
ATOM 617 N N . TYR A 1 82 ? -3.475 6.277 2.314 1.00 97.94 82 TYR A N 1
ATOM 618 C CA . TYR A 1 82 ? -3.359 5.347 1.198 1.00 97.94 82 TYR A CA 1
ATOM 619 C C . TYR A 1 82 ? -1.922 4.857 1.085 1.00 97.94 82 TYR A C 1
ATOM 621 O O . TYR A 1 82 ? -0.974 5.646 1.143 1.00 97.94 82 TYR A O 1
ATOM 629 N N . ILE A 1 83 ? -1.761 3.546 0.928 1.00 98.25 83 ILE A N 1
ATOM 630 C CA . ILE A 1 83 ? -0.466 2.873 0.962 1.00 98.25 83 ILE A CA 1
ATOM 631 C C . ILE A 1 83 ? -0.323 2.010 -0.288 1.00 98.25 83 ILE A C 1
ATOM 633 O O . ILE A 1 83 ? -1.092 1.073 -0.465 1.00 98.25 83 ILE A O 1
ATOM 637 N N . LEU A 1 84 ? 0.670 2.285 -1.134 1.00 98.19 84 LEU A N 1
ATOM 638 C CA . LEU A 1 84 ? 1.022 1.424 -2.266 1.00 98.19 84 LEU A CA 1
ATOM 639 C C . LEU A 1 84 ? 2.195 0.532 -1.873 1.00 98.19 84 LEU A C 1
ATOM 641 O O . LEU A 1 84 ? 3.277 1.031 -1.553 1.00 98.19 84 LEU A O 1
ATOM 645 N N . MET A 1 85 ? 1.990 -0.778 -1.950 1.00 97.94 85 MET A N 1
ATOM 646 C CA . MET A 1 85 ? 3.026 -1.778 -1.726 1.00 97.94 85 MET A CA 1
ATOM 647 C C . MET A 1 85 ? 3.291 -2.586 -2.992 1.00 97.94 85 MET A C 1
ATOM 649 O O . MET A 1 85 ? 2.380 -2.870 -3.777 1.00 97.94 85 MET A O 1
ATOM 653 N N . ALA A 1 86 ? 4.549 -2.974 -3.167 1.00 97.44 86 ALA A N 1
ATOM 654 C CA . ALA A 1 86 ? 4.972 -3.922 -4.184 1.00 97.44 86 ALA A CA 1
ATOM 655 C C . ALA A 1 86 ? 5.806 -5.025 -3.532 1.00 97.44 86 ALA A C 1
ATOM 657 O O . ALA A 1 86 ? 6.740 -4.740 -2.786 1.00 97.44 86 ALA A O 1
ATOM 658 N N . THR A 1 87 ? 5.493 -6.274 -3.854 1.00 97.44 87 THR A N 1
ATOM 659 C CA . THR A 1 87 ? 6.192 -7.450 -3.342 1.00 97.44 87 THR A CA 1
ATOM 660 C C . THR A 1 87 ? 6.631 -8.320 -4.505 1.00 97.44 87 THR A C 1
ATOM 662 O O . THR A 1 87 ? 5.821 -8.682 -5.360 1.00 97.44 87 THR A O 1
ATOM 665 N N . ARG A 1 88 ? 7.908 -8.694 -4.542 1.00 94.94 88 ARG A N 1
ATOM 666 C CA . ARG A 1 88 ? 8.440 -9.662 -5.511 1.00 94.94 88 ARG A CA 1
ATOM 667 C C . ARG A 1 88 ? 9.099 -10.805 -4.760 1.00 94.94 88 ARG A C 1
ATOM 669 O O . ARG A 1 88 ? 9.828 -10.582 -3.799 1.00 94.94 88 ARG A O 1
ATOM 676 N N . CYS A 1 89 ? 8.845 -12.029 -5.198 1.00 93.31 89 CYS A N 1
ATOM 677 C CA . CYS A 1 89 ? 9.287 -13.224 -4.491 1.00 93.31 89 CYS A CA 1
ATOM 678 C C . CYS A 1 89 ? 10.163 -14.102 -5.378 1.00 93.31 89 CYS A C 1
ATOM 680 O O . CYS A 1 89 ? 9.909 -14.260 -6.571 1.00 93.31 89 CYS A O 1
ATOM 682 N N . ARG A 1 90 ? 11.169 -14.707 -4.753 1.00 90.88 90 ARG A N 1
ATOM 683 C CA . ARG A 1 90 ? 11.993 -15.802 -5.270 1.00 90.88 90 ARG A CA 1
ATOM 684 C C . ARG A 1 90 ? 12.019 -16.929 -4.222 1.00 90.88 90 ARG A C 1
ATOM 686 O O . ARG A 1 90 ? 11.591 -16.711 -3.087 1.00 90.88 90 ARG A O 1
ATOM 693 N N . PRO A 1 91 ? 12.489 -18.141 -4.549 1.00 90.12 91 PRO A N 1
ATOM 694 C CA . PRO A 1 91 ? 12.523 -19.246 -3.602 1.00 90.12 91 PRO A CA 1
ATOM 695 C C . PRO A 1 91 ? 13.223 -18.851 -2.296 1.00 90.12 91 PRO A C 1
ATOM 697 O O . PRO A 1 91 ? 14.370 -18.411 -2.301 1.00 90.12 91 PRO A O 1
ATOM 700 N N . GLY A 1 92 ? 12.501 -18.974 -1.180 1.00 89.69 92 GLY A N 1
ATOM 701 C CA . GLY A 1 92 ? 13.008 -18.674 0.160 1.00 89.69 92 GLY A CA 1
ATOM 702 C C . GLY A 1 92 ? 13.123 -17.189 0.529 1.00 89.69 92 GLY A C 1
ATOM 703 O O . GLY A 1 92 ? 13.597 -16.903 1.627 1.00 89.69 92 GLY A O 1
ATOM 704 N N . HIS A 1 93 ? 12.714 -16.243 -0.330 1.00 92.19 93 HIS A N 1
ATOM 705 C CA . HIS A 1 93 ? 12.817 -14.810 -0.026 1.00 92.19 93 HIS A CA 1
ATOM 706 C C . HIS A 1 93 ? 11.829 -13.933 -0.813 1.00 92.19 93 HIS A C 1
ATOM 708 O O . HIS A 1 93 ? 11.693 -14.087 -2.026 1.00 92.19 93 HIS A O 1
ATOM 714 N N . CYS A 1 94 ? 11.213 -12.954 -0.149 1.00 94.50 94 CYS A N 1
ATOM 715 C CA . CYS A 1 94 ? 10.416 -11.911 -0.793 1.00 94.50 94 CYS A CA 1
ATOM 716 C C . CYS A 1 94 ? 10.955 -10.530 -0.414 1.00 94.50 94 CYS A C 1
ATOM 718 O O . CYS A 1 94 ? 11.174 -10.263 0.766 1.00 94.50 94 CYS A O 1
ATOM 720 N N . ASP A 1 95 ? 11.123 -9.665 -1.414 1.00 95.38 95 ASP A N 1
ATOM 721 C CA . ASP A 1 95 ? 11.378 -8.245 -1.196 1.00 95.38 95 ASP A CA 1
ATOM 722 C C . ASP A 1 95 ? 10.023 -7.530 -1.107 1.00 95.38 95 ASP A C 1
ATOM 724 O O . ASP A 1 95 ? 9.217 -7.626 -2.040 1.00 95.38 95 ASP A O 1
ATOM 728 N N . GLU A 1 96 ? 9.786 -6.799 -0.018 1.00 96.56 96 GLU A N 1
ATOM 729 C CA . GLU A 1 96 ? 8.606 -5.948 0.166 1.00 96.56 96 GLU A CA 1
ATOM 730 C C . GLU A 1 96 ? 8.993 -4.471 0.134 1.00 96.56 96 GLU A C 1
ATOM 732 O O . GLU A 1 96 ? 9.937 -4.034 0.794 1.00 96.56 96 GLU A O 1
ATOM 737 N N . PHE A 1 97 ? 8.235 -3.689 -0.627 1.00 96.38 97 PHE A N 1
ATOM 738 C CA . PHE A 1 97 ? 8.515 -2.284 -0.874 1.00 96.38 97 PHE A CA 1
ATOM 739 C C . PHE A 1 97 ? 7.306 -1.425 -0.521 1.00 96.38 97 PHE A C 1
ATOM 741 O O . PHE A 1 97 ? 6.244 -1.557 -1.130 1.00 96.38 97 PHE A O 1
ATOM 748 N N . LEU A 1 98 ? 7.495 -0.493 0.415 1.00 96.19 98 LEU A N 1
ATOM 749 C CA . LEU A 1 98 ? 6.584 0.626 0.629 1.00 96.19 98 LEU A CA 1
ATOM 750 C C . LEU A 1 98 ? 6.872 1.692 -0.434 1.00 96.19 98 LEU A C 1
ATOM 752 O O . LEU A 1 98 ? 7.849 2.429 -0.325 1.00 96.19 98 LEU A O 1
ATOM 756 N N . VAL A 1 99 ? 6.045 1.746 -1.476 1.00 96.56 99 VAL A N 1
ATOM 757 C CA . VAL A 1 99 ? 6.256 2.652 -2.613 1.00 96.56 99 VAL A CA 1
ATOM 758 C C . VAL A 1 99 ? 5.666 4.025 -2.329 1.00 96.56 99 VAL A C 1
ATOM 760 O O . VAL A 1 99 ? 6.322 5.028 -2.580 1.00 96.56 99 VAL A O 1
ATOM 763 N N . TYR A 1 100 ? 4.449 4.075 -1.787 1.00 97.06 100 TYR A N 1
ATOM 764 C CA . TYR A 1 100 ? 3.755 5.316 -1.444 1.00 97.06 100 TYR A CA 1
ATOM 765 C C . TYR A 1 100 ? 3.039 5.175 -0.107 1.00 97.06 100 TYR A C 1
ATOM 767 O O . TYR A 1 100 ? 2.461 4.125 0.174 1.00 97.06 100 TYR A O 1
ATOM 775 N N . LYS A 1 101 ? 3.050 6.247 0.689 1.00 96.12 101 LYS A N 1
ATOM 776 C CA . LYS A 1 101 ? 2.204 6.414 1.871 1.00 96.12 101 LYS A CA 1
ATOM 777 C C . LYS A 1 101 ? 1.803 7.880 1.995 1.00 96.12 101 LYS A C 1
ATOM 779 O O . LYS A 1 101 ? 2.662 8.727 2.222 1.00 96.12 101 LYS A O 1
ATOM 784 N N . GLY A 1 102 ? 0.515 8.184 1.876 1.00 95.25 102 GLY A N 1
ATOM 785 C CA . GLY A 1 102 ? 0.040 9.565 1.951 1.00 95.25 102 GLY A CA 1
ATOM 786 C C . GLY A 1 102 ? -1.478 9.691 1.963 1.00 95.25 102 GLY A C 1
ATOM 787 O O . GLY A 1 102 ? -2.193 8.699 1.910 1.00 95.25 102 GLY A O 1
ATOM 788 N N . SER A 1 103 ? -1.975 10.921 2.056 1.00 94.81 103 SER A N 1
ATOM 789 C CA . SER A 1 103 ? -3.410 11.217 2.160 1.00 94.81 103 SER A CA 1
ATOM 790 C C . SER A 1 103 ? -4.134 11.328 0.816 1.00 94.81 103 SER A C 1
ATOM 792 O O . SER A 1 103 ? -5.357 11.453 0.795 1.00 94.81 103 SER A O 1
ATOM 794 N N . HIS A 1 104 ? -3.415 11.309 -0.311 1.00 96.06 104 HIS A N 1
ATOM 795 C CA . HIS A 1 104 ? -4.054 11.450 -1.616 1.00 96.06 104 HIS A CA 1
ATOM 796 C C . HIS A 1 104 ? -4.653 10.102 -2.045 1.00 96.06 104 HIS A C 1
ATOM 798 O O . HIS A 1 104 ? -3.927 9.105 -2.083 1.00 96.06 104 HIS A O 1
ATOM 804 N N . PRO A 1 105 ? -5.947 10.058 -2.417 1.00 96.69 105 PRO A N 1
ATOM 805 C CA . PRO A 1 105 ? -6.624 8.826 -2.822 1.00 96.69 105 PRO A CA 1
ATOM 806 C C . PRO A 1 105 ? -6.187 8.328 -4.200 1.00 96.69 105 PRO A C 1
ATOM 808 O O . PRO A 1 105 ? -6.599 7.253 -4.626 1.00 96.69 105 PRO A O 1
ATOM 811 N N . ALA A 1 106 ? -5.367 9.104 -4.906 1.00 97.81 106 ALA A N 1
ATOM 812 C CA . ALA A 1 106 ? -4.831 8.751 -6.200 1.00 97.81 106 ALA A CA 1
ATOM 813 C C . ALA A 1 106 ? -3.361 9.163 -6.287 1.00 97.81 106 ALA A C 1
ATOM 815 O O . ALA A 1 106 ? -2.990 10.266 -5.881 1.00 97.81 106 ALA A O 1
ATOM 816 N N . HIS A 1 107 ? -2.524 8.283 -6.833 1.00 97.44 107 HIS A N 1
ATOM 817 C CA . HIS A 1 107 ? -1.095 8.543 -7.010 1.00 97.44 107 HIS A CA 1
ATOM 818 C C . HIS A 1 107 ? -0.518 7.693 -8.140 1.00 97.44 107 HIS A C 1
ATOM 820 O O . HIS A 1 107 ? -1.083 6.659 -8.498 1.00 97.44 107 HIS A O 1
ATOM 826 N N . ALA A 1 108 ? 0.593 8.126 -8.737 1.00 96.25 108 ALA A N 1
ATOM 827 C CA . ALA A 1 108 ? 1.258 7.394 -9.812 1.00 96.25 108 ALA A CA 1
ATOM 828 C C . ALA A 1 108 ? 2.767 7.275 -9.573 1.00 96.25 108 ALA A C 1
ATOM 830 O O . ALA A 1 108 ? 3.479 8.281 -9.583 1.00 96.25 108 ALA A O 1
ATOM 831 N N . ALA A 1 109 ? 3.255 6.039 -9.466 1.00 95.06 109 ALA A N 1
ATOM 832 C CA . ALA A 1 109 ? 4.640 5.731 -9.112 1.00 95.06 109 ALA A CA 1
ATOM 833 C C . ALA A 1 109 ? 5.273 4.715 -10.073 1.00 95.06 109 ALA A C 1
ATOM 835 O O . ALA A 1 109 ? 4.584 3.925 -10.725 1.00 95.06 109 ALA A O 1
ATOM 836 N N . PHE A 1 110 ? 6.605 4.714 -10.157 1.00 94.25 110 PHE A N 1
ATOM 837 C CA . PHE A 1 110 ? 7.328 3.594 -10.759 1.00 94.25 110 PHE A CA 1
ATOM 838 C C . PHE A 1 110 ? 7.388 2.434 -9.769 1.00 94.25 110 PHE A C 1
ATOM 840 O O . PHE A 1 110 ? 7.667 2.635 -8.591 1.00 94.25 110 PHE A O 1
ATOM 847 N N . LEU A 1 111 ? 7.154 1.221 -10.265 1.00 95.31 111 LEU A N 1
ATOM 848 C CA . LEU A 1 111 ? 7.268 0.002 -9.473 1.00 95.31 111 LEU A CA 1
ATOM 849 C C . LEU A 1 111 ? 8.554 -0.758 -9.818 1.00 95.31 111 LEU A C 1
ATOM 851 O O . LEU A 1 111 ? 9.025 -0.676 -10.961 1.00 95.31 111 LEU A O 1
ATOM 855 N N . PRO A 1 112 ? 9.120 -1.498 -8.850 1.00 95.25 112 PRO A N 1
ATOM 856 C CA . PRO A 1 112 ? 10.269 -2.356 -9.093 1.00 95.25 112 PRO A CA 1
ATOM 857 C C . PRO A 1 112 ? 9.910 -3.483 -10.076 1.00 95.25 112 PRO A C 1
ATOM 859 O O . PRO A 1 112 ? 8.763 -3.939 -10.097 1.00 95.25 112 PRO A O 1
ATOM 862 N N . PRO A 1 113 ? 10.868 -3.951 -10.894 1.00 95.62 113 PRO A N 1
ATOM 863 C CA . PRO A 1 113 ? 10.663 -5.120 -11.732 1.00 95.62 113 PRO A CA 1
ATOM 864 C C . PRO A 1 113 ? 10.589 -6.390 -10.877 1.00 95.62 113 PRO A C 1
ATOM 866 O O . PRO A 1 113 ? 11.212 -6.486 -9.813 1.00 95.62 113 PRO A O 1
ATOM 869 N N . GLY A 1 114 ? 9.853 -7.386 -11.365 1.00 95.12 114 GLY A N 1
ATOM 870 C CA . GLY A 1 114 ? 9.891 -8.725 -10.786 1.00 95.12 114 GLY A CA 1
ATOM 871 C C . GLY A 1 114 ? 11.104 -9.513 -11.280 1.00 95.12 114 GLY A C 1
ATOM 872 O O . GLY A 1 114 ? 11.603 -9.261 -12.384 1.00 95.12 114 GLY A O 1
ATOM 873 N N . PHE A 1 115 ? 11.491 -10.537 -10.516 1.00 94.50 115 PHE A N 1
ATOM 874 C CA . PHE A 1 115 ? 12.631 -11.390 -10.846 1.00 94.50 115 PHE A CA 1
ATOM 875 C C . PHE A 1 115 ? 12.464 -12.068 -12.209 1.00 94.50 115 PHE A C 1
ATOM 877 O O . PHE A 1 115 ? 11.479 -12.781 -12.440 1.00 94.50 115 PHE A O 1
ATOM 884 N N . ARG A 1 116 ? 13.437 -11.891 -13.111 1.00 90.69 116 ARG A N 1
ATOM 885 C CA . ARG A 1 116 ? 13.372 -12.458 -14.477 1.00 90.69 116 ARG A CA 1
ATOM 886 C C . ARG A 1 116 ? 13.199 -13.975 -14.495 1.00 90.69 116 ARG A C 1
ATOM 888 O O . ARG A 1 116 ? 12.415 -14.487 -15.290 1.00 90.69 116 ARG A O 1
ATOM 895 N N . GLU A 1 117 ? 13.898 -14.675 -13.605 1.00 87.75 117 GLU A N 1
ATOM 896 C CA . GLU A 1 117 ? 13.839 -16.138 -13.460 1.00 87.75 117 GLU A CA 1
ATOM 897 C C . GLU A 1 117 ? 12.436 -16.644 -13.080 1.00 87.75 117 GLU A C 1
ATOM 899 O O . GLU A 1 117 ? 12.101 -17.797 -13.334 1.00 87.75 117 GLU A O 1
ATOM 904 N N . HIS A 1 118 ? 11.594 -15.762 -12.532 1.00 86.62 118 HIS A N 1
ATOM 905 C CA . HIS A 1 118 ? 10.246 -16.057 -12.045 1.00 86.62 118 HIS A CA 1
ATOM 906 C C . HIS A 1 118 ? 9.170 -15.303 -12.843 1.00 86.62 118 HIS A C 1
ATOM 908 O O . HIS A 1 118 ? 8.124 -14.926 -12.315 1.00 86.62 118 HIS A O 1
ATOM 914 N N . GLY A 1 119 ? 9.431 -15.049 -14.130 1.00 89.88 119 GLY A N 1
ATOM 915 C CA . GLY A 1 119 ? 8.456 -14.445 -15.042 1.00 89.88 119 GLY A CA 1
ATOM 916 C C . GLY A 1 119 ? 8.166 -12.968 -14.768 1.00 89.88 119 GLY A C 1
ATOM 917 O O . GLY A 1 119 ? 7.153 -12.452 -15.235 1.00 89.88 119 GLY A O 1
ATOM 918 N N . SER A 1 120 ? 9.038 -12.286 -14.020 1.00 94.31 120 SER A N 1
ATOM 919 C CA . SER A 1 120 ? 8.902 -10.872 -13.668 1.00 94.31 120 SER A CA 1
ATOM 920 C C . SER A 1 120 ? 7.588 -10.515 -12.961 1.00 94.31 120 SER A C 1
ATOM 922 O O . SER A 1 120 ? 7.051 -9.421 -13.143 1.00 94.31 120 SER A O 1
ATOM 924 N N . LEU A 1 121 ? 7.075 -11.435 -12.142 1.00 95.56 121 LEU A N 1
ATOM 925 C CA . LEU A 1 121 ? 5.861 -11.236 -11.354 1.00 95.56 121 LEU A CA 1
ATOM 926 C C . LEU A 1 121 ? 6.112 -10.346 -10.129 1.00 95.56 121 LEU A C 1
ATOM 928 O O . LEU A 1 121 ? 7.083 -10.527 -9.393 1.00 95.56 121 LEU A O 1
ATOM 932 N N . VAL A 1 122 ? 5.189 -9.414 -9.903 1.00 96.69 122 VAL A N 1
ATOM 933 C CA . VAL A 1 122 ? 5.134 -8.518 -8.745 1.00 96.69 122 VAL A CA 1
ATOM 934 C C . VAL A 1 122 ? 3.703 -8.506 -8.219 1.00 96.69 122 VAL A C 1
ATOM 936 O O . VAL A 1 122 ? 2.763 -8.246 -8.969 1.00 96.69 122 VAL A O 1
ATOM 939 N N . SER A 1 123 ? 3.524 -8.782 -6.934 1.00 97.25 123 SER A N 1
ATOM 940 C CA . SER A 1 123 ? 2.255 -8.582 -6.239 1.00 97.25 123 SER A CA 1
ATOM 941 C C . SER A 1 123 ? 2.153 -7.125 -5.808 1.00 97.25 123 SER A C 1
ATOM 943 O O . SER A 1 123 ? 2.979 -6.639 -5.043 1.00 97.25 123 SER A O 1
ATOM 945 N N . V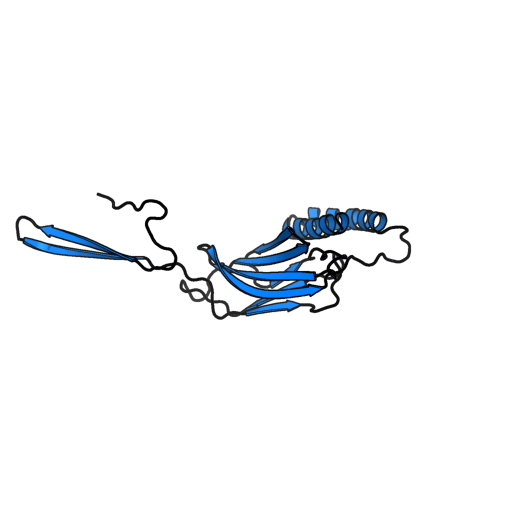AL A 1 124 ? 1.156 -6.418 -6.326 1.00 97.75 124 VAL A N 1
ATOM 946 C CA . VAL A 1 124 ? 0.905 -5.001 -6.059 1.00 97.75 124 VAL A CA 1
ATOM 947 C C . VAL A 1 124 ? -0.362 -4.887 -5.232 1.00 97.75 124 VAL A C 1
ATOM 949 O O . VAL A 1 124 ? -1.398 -5.444 -5.606 1.00 97.75 124 VAL A O 1
ATOM 952 N N . SER A 1 125 ? -0.300 -4.149 -4.129 1.00 98.19 125 SER A N 1
ATOM 953 C CA . SER A 1 125 ? -1.469 -3.886 -3.298 1.00 98.19 125 SER A CA 1
ATOM 954 C C . SER A 1 125 ? -1.595 -2.422 -2.927 1.00 98.19 125 SER A C 1
ATOM 956 O O . SER A 1 125 ? -0.596 -1.758 -2.656 1.00 98.19 125 SER A O 1
ATOM 958 N N . VAL A 1 126 ? -2.836 -1.943 -2.867 1.00 98.50 126 VAL A N 1
ATOM 959 C CA . VAL A 1 126 ? -3.165 -0.663 -2.235 1.00 98.50 126 VAL A CA 1
ATOM 960 C C . VAL A 1 126 ? -3.898 -0.970 -0.945 1.00 98.50 126 VAL A C 1
ATOM 962 O O . VAL A 1 126 ? -4.871 -1.725 -0.956 1.00 98.50 126 VAL A O 1
ATOM 965 N N . LEU A 1 127 ? -3.416 -0.410 0.155 1.00 98.50 127 LEU A N 1
ATOM 966 C CA . LEU A 1 127 ? -4.057 -0.486 1.455 1.00 98.50 127 LEU A CA 1
ATOM 967 C C . LEU A 1 127 ? -4.619 0.883 1.823 1.00 98.50 127 LEU A C 1
ATOM 969 O O . LEU A 1 127 ? -4.077 1.916 1.422 1.00 98.50 127 LEU A O 1
ATOM 973 N N . VAL A 1 128 ? -5.698 0.870 2.594 1.00 98.06 128 VAL A N 1
ATOM 974 C CA . VAL A 1 128 ? -6.336 2.070 3.136 1.00 98.06 128 VAL A CA 1
ATOM 975 C C . VAL A 1 128 ? -6.345 1.940 4.649 1.00 98.06 128 VAL A C 1
ATOM 977 O O . VAL A 1 128 ? -6.795 0.928 5.186 1.00 98.06 128 VAL A O 1
ATOM 980 N N . GLN A 1 129 ? -5.784 2.941 5.314 1.00 97.50 129 GLN A N 1
ATOM 981 C CA . GLN A 1 129 ? -5.547 2.982 6.750 1.00 97.50 129 GLN A CA 1
ATOM 982 C C . GLN A 1 129 ? -6.263 4.198 7.352 1.00 97.50 129 GLN A C 1
ATOM 984 O O . GLN A 1 129 ? -6.244 5.279 6.760 1.00 97.50 129 GLN A O 1
ATOM 989 N N . ASP A 1 130 ? -6.892 4.029 8.513 1.00 94.12 130 ASP A N 1
ATOM 990 C CA . ASP A 1 130 ? -7.459 5.140 9.287 1.00 94.12 130 ASP A CA 1
ATOM 991 C C . ASP A 1 130 ? -6.398 5.859 10.147 1.00 94.12 130 ASP A C 1
ATOM 993 O O . ASP A 1 130 ? -5.208 5.532 10.132 1.00 94.12 130 ASP A O 1
ATOM 997 N N . GLN A 1 131 ? -6.816 6.860 10.924 1.00 89.00 131 GLN A N 1
ATOM 998 C CA . GLN A 1 131 ? -5.908 7.628 11.785 1.00 89.00 131 GLN A CA 1
ATOM 999 C C . GLN A 1 131 ? -5.365 6.858 12.992 1.00 89.00 131 GLN A C 1
ATOM 1001 O O . GLN A 1 131 ? -4.346 7.255 13.562 1.00 89.00 131 GLN A O 1
ATOM 1006 N N . LEU A 1 132 ? -6.055 5.800 13.409 1.00 88.94 132 LEU A N 1
ATOM 1007 C CA . LEU A 1 132 ? -5.712 4.980 14.570 1.00 88.94 132 LEU A CA 1
ATOM 1008 C C . LEU A 1 132 ? -4.895 3.741 14.174 1.00 88.94 132 LEU A C 1
ATOM 1010 O O . LEU A 1 132 ? -4.392 3.019 15.033 1.00 88.94 132 LEU A O 1
ATOM 1014 N N . GLY A 1 133 ? -4.700 3.534 12.874 1.00 91.69 133 GLY A N 1
ATOM 1015 C CA . GLY A 1 133 ? -3.827 2.536 12.293 1.00 91.69 133 GLY A CA 1
ATOM 1016 C C . GLY A 1 133 ? -4.534 1.287 11.768 1.00 91.69 133 GLY A C 1
ATOM 1017 O O . GLY A 1 133 ? -3.842 0.460 11.160 1.00 91.69 133 GLY A O 1
ATOM 1018 N N . ALA A 1 134 ? -5.857 1.133 11.920 1.00 93.00 134 ALA A N 1
ATOM 1019 C CA . ALA A 1 134 ? -6.528 -0.031 11.339 1.00 93.00 134 ALA A CA 1
ATOM 1020 C C . ALA A 1 134 ? -6.552 0.087 9.813 1.00 93.00 134 ALA A C 1
ATOM 1022 O O . ALA A 1 134 ? -6.700 1.165 9.239 1.00 93.00 134 ALA A O 1
ATOM 1023 N N . THR A 1 135 ? -6.283 -1.036 9.152 1.00 96.19 135 THR A N 1
ATOM 1024 C CA . THR A 1 135 ? -5.904 -1.067 7.738 1.00 96.19 135 THR A CA 1
ATOM 1025 C C . THR A 1 135 ? -6.641 -2.183 7.013 1.00 96.19 135 THR A C 1
ATOM 1027 O O . THR A 1 135 ? -6.752 -3.295 7.524 1.00 96.19 135 THR A O 1
ATOM 1030 N N . VAL A 1 136 ? -7.089 -1.907 5.789 1.00 97.00 136 VAL A N 1
ATOM 1031 C CA . VAL A 1 136 ? -7.685 -2.891 4.878 1.00 97.00 136 VAL A CA 1
ATOM 1032 C C . VAL A 1 136 ? -6.916 -2.944 3.560 1.00 97.00 136 VAL A C 1
ATOM 1034 O O . VAL A 1 136 ? -6.432 -1.925 3.065 1.00 97.00 136 VAL A O 1
ATOM 1037 N N . VAL A 1 137 ? -6.819 -4.132 2.961 1.00 98.19 137 VAL A N 1
ATOM 1038 C CA . VAL A 1 137 ? -6.311 -4.293 1.592 1.00 98.19 137 VAL A CA 1
ATOM 1039 C C . VAL A 1 137 ? -7.436 -3.959 0.615 1.00 98.19 137 VAL A C 1
ATOM 1041 O O . VAL A 1 137 ? -8.392 -4.717 0.470 1.00 98.19 137 VAL A O 1
ATOM 1044 N N . ALA A 1 138 ? -7.320 -2.820 -0.060 1.00 97.88 138 ALA A N 1
ATOM 1045 C CA . ALA A 1 138 ? -8.329 -2.317 -0.984 1.00 97.88 138 ALA A CA 1
ATOM 1046 C C . ALA A 1 138 ? -8.237 -2.934 -2.385 1.00 97.88 138 ALA A C 1
ATOM 1048 O O . ALA A 1 138 ? -9.245 -3.114 -3.066 1.00 97.88 138 ALA A O 1
ATOM 1049 N N . VAL A 1 139 ? -7.021 -3.247 -2.831 1.00 97.44 139 VAL A N 1
ATOM 1050 C CA . VAL A 1 139 ? -6.769 -3.988 -4.070 1.00 97.44 139 VAL A CA 1
ATOM 1051 C C . VAL A 1 139 ? -5.510 -4.821 -3.895 1.00 97.44 139 VAL A C 1
ATOM 1053 O O . VAL A 1 139 ? -4.551 -4.380 -3.264 1.00 97.44 139 VAL A O 1
ATOM 1056 N N . TYR A 1 140 ? -5.510 -6.016 -4.473 1.00 97.38 140 TYR A N 1
ATOM 1057 C CA . TYR A 1 140 ? -4.357 -6.904 -4.545 1.00 97.38 140 TYR A CA 1
ATOM 1058 C C . TYR A 1 140 ? -4.314 -7.527 -5.937 1.00 97.38 140 TYR A C 1
ATOM 1060 O O . TYR A 1 140 ? -5.287 -8.142 -6.380 1.00 97.38 140 TYR A O 1
ATOM 1068 N N . ARG A 1 141 ? -3.203 -7.352 -6.654 1.00 96.19 141 ARG A N 1
ATOM 1069 C CA . ARG A 1 141 ? -3.066 -7.809 -8.037 1.00 96.19 141 ARG A CA 1
ATOM 1070 C C . ARG A 1 141 ? -1.645 -8.266 -8.332 1.00 96.19 141 ARG A C 1
ATOM 1072 O O . ARG A 1 141 ? -0.696 -7.531 -8.100 1.00 96.19 141 ARG A O 1
ATOM 1079 N N . SER A 1 142 ? -1.508 -9.443 -8.937 1.00 95.50 142 SER A N 1
ATOM 1080 C CA . SER A 1 142 ? -0.240 -9.862 -9.538 1.00 95.50 142 SER A CA 1
ATOM 1081 C C . SER A 1 142 ? -0.080 -9.238 -10.928 1.00 95.50 142 SER A C 1
ATOM 1083 O O . SER A 1 142 ? -1.006 -9.275 -11.746 1.00 95.50 142 SER A O 1
ATOM 1085 N N . MET A 1 143 ? 1.074 -8.627 -11.186 1.00 95.50 143 MET A N 1
ATOM 1086 C CA . MET A 1 143 ? 1.399 -7.909 -12.417 1.00 95.50 143 MET A CA 1
ATOM 1087 C C . MET A 1 143 ? 2.771 -8.345 -12.933 1.00 95.50 143 MET A C 1
ATOM 1089 O O . MET A 1 143 ? 3.692 -8.571 -12.153 1.00 95.50 143 MET A O 1
ATOM 1093 N N . VAL A 1 144 ? 2.922 -8.435 -14.255 1.00 96.19 144 VAL A N 1
ATOM 1094 C CA . VAL A 1 144 ? 4.227 -8.673 -14.886 1.00 96.19 144 VAL A CA 1
ATOM 1095 C C . VAL A 1 144 ? 4.896 -7.325 -15.131 1.00 96.19 144 VAL A C 1
ATOM 1097 O O . VAL A 1 144 ? 4.437 -6.550 -15.974 1.00 96.19 144 VAL A O 1
ATOM 1100 N N . ILE A 1 145 ? 5.973 -7.049 -14.395 1.00 96.19 145 ILE A N 1
ATOM 1101 C CA . ILE A 1 145 ? 6.744 -5.805 -14.489 1.00 96.19 145 ILE A CA 1
ATOM 1102 C C . ILE A 1 145 ? 8.161 -6.153 -14.921 1.00 96.19 145 ILE A C 1
ATOM 1104 O O . ILE A 1 145 ? 8.970 -6.636 -14.130 1.00 96.19 145 ILE A O 1
ATOM 1108 N N . THR A 1 146 ? 8.462 -5.922 -16.195 1.00 95.50 146 THR A N 1
ATOM 1109 C CA . THR A 1 146 ? 9.754 -6.304 -16.773 1.00 95.50 146 THR A CA 1
ATOM 1110 C C . THR A 1 146 ? 10.797 -5.204 -16.610 1.00 95.50 146 THR A C 1
ATOM 1112 O O . THR A 1 146 ? 10.463 -4.027 -16.439 1.00 95.50 146 THR A O 1
ATOM 1115 N N . LEU A 1 147 ? 12.069 -5.577 -16.770 1.00 93.69 147 LEU A N 1
ATOM 1116 C CA . LEU A 1 147 ? 13.157 -4.616 -16.934 1.00 93.69 147 LEU A CA 1
ATOM 1117 C C . LEU A 1 147 ? 12.857 -3.598 -18.053 1.00 93.69 147 LEU A C 1
ATOM 1119 O O . LEU A 1 147 ? 12.165 -3.928 -19.028 1.00 93.69 147 LEU A O 1
ATOM 1123 N N . PRO A 1 148 ? 13.386 -2.368 -17.939 1.00 91.81 148 PRO A N 1
ATOM 1124 C CA . PRO A 1 148 ? 13.296 -1.387 -19.009 1.00 91.81 148 PRO A CA 1
ATOM 1125 C C . PRO A 1 148 ? 13.957 -1.892 -20.293 1.00 91.81 148 PRO A C 1
ATOM 1127 O O . PRO A 1 148 ? 14.992 -2.561 -20.267 1.00 91.81 148 PRO A O 1
ATOM 1130 N N . ARG A 1 149 ? 13.390 -1.507 -21.438 1.00 88.25 149 ARG A N 1
ATOM 1131 C CA . ARG A 1 149 ? 14.039 -1.707 -22.736 1.00 88.25 149 ARG A CA 1
ATOM 1132 C C . ARG A 1 149 ? 15.092 -0.628 -22.958 1.00 88.25 149 ARG A C 1
ATOM 1134 O O . ARG A 1 149 ? 14.794 0.559 -22.843 1.00 88.25 149 ARG A O 1
ATOM 1141 N N . MET A 1 150 ? 16.306 -1.055 -23.295 1.00 86.56 150 MET A N 1
ATOM 1142 C CA . MET A 1 150 ? 17.384 -0.150 -23.682 1.00 86.56 150 MET A CA 1
ATOM 1143 C C . MET A 1 150 ? 17.031 0.525 -25.021 1.00 86.56 150 MET A C 1
ATOM 1145 O O . MET A 1 150 ? 16.710 -0.190 -25.973 1.00 86.56 150 MET A O 1
ATOM 1149 N N . PRO A 1 151 ? 17.074 1.866 -25.115 1.00 86.56 151 PRO A N 1
ATOM 1150 C CA . PRO A 1 151 ? 16.875 2.568 -26.380 1.00 86.56 151 PRO A CA 1
ATOM 1151 C C . PRO A 1 151 ? 18.012 2.312 -27.376 1.00 86.56 151 PRO A C 1
ATOM 1153 O O . PRO A 1 151 ? 19.135 1.984 -26.984 1.00 86.56 151 PRO A O 1
ATOM 1156 N N . GLU A 1 152 ? 17.740 2.533 -28.663 1.00 85.31 152 GLU A N 1
ATOM 1157 C CA . GLU A 1 152 ? 18.778 2.545 -29.698 1.00 85.31 152 GLU A CA 1
ATOM 1158 C C . GLU A 1 152 ? 19.831 3.631 -29.406 1.00 85.31 152 GLU A C 1
ATOM 1160 O O . GLU A 1 152 ? 19.507 4.714 -28.917 1.00 85.31 152 GLU A O 1
ATOM 1165 N N . GLY A 1 153 ? 21.105 3.336 -29.686 1.00 84.44 153 GLY A N 1
ATOM 1166 C CA . GLY A 1 153 ? 22.228 4.259 -29.463 1.00 84.44 153 GLY A CA 1
ATOM 1167 C C . GLY A 1 153 ? 22.975 4.089 -28.134 1.00 84.44 153 GLY A C 1
ATOM 1168 O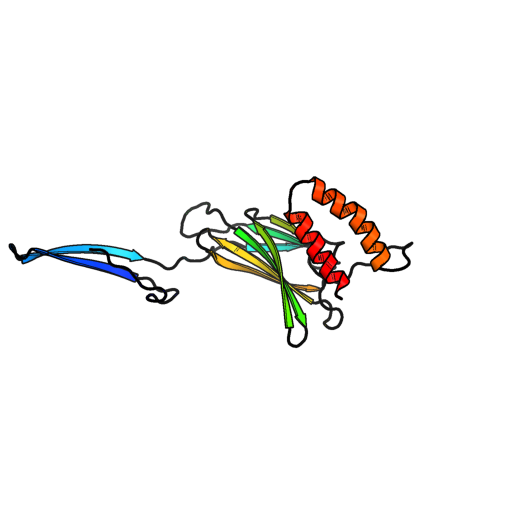 O . GLY A 1 153 ? 23.996 4.742 -27.935 1.00 84.44 153 GLY A O 1
ATOM 1169 N N . PHE A 1 154 ? 22.530 3.191 -27.250 1.00 86.19 154 PHE A N 1
ATOM 1170 C CA . PHE A 1 154 ? 23.269 2.810 -26.041 1.00 86.19 154 PHE A CA 1
ATOM 1171 C C . PHE A 1 154 ? 23.932 1.437 -26.202 1.00 86.19 154 PHE A C 1
ATOM 1173 O O . PHE A 1 154 ? 23.386 0.546 -26.848 1.00 86.19 154 PHE A O 1
ATOM 1180 N N . HIS A 1 155 ? 25.113 1.257 -25.599 1.00 83.94 155 HIS A N 1
ATOM 1181 C CA . HIS A 1 155 ? 25.862 -0.003 -25.678 1.00 83.94 155 HIS A CA 1
ATOM 1182 C C . HIS A 1 155 ? 25.537 -0.967 -24.530 1.00 83.94 155 HIS A C 1
ATOM 1184 O O . HIS A 1 155 ? 25.813 -2.160 -24.635 1.00 83.94 155 HIS A O 1
ATOM 1190 N N . SER A 1 156 ? 24.972 -0.470 -23.424 1.00 86.62 156 SER A N 1
ATOM 1191 C CA . SER A 1 156 ? 24.542 -1.301 -22.297 1.00 86.62 156 SER A CA 1
ATOM 1192 C C . SER A 1 156 ? 23.443 -0.639 -21.458 1.00 86.62 156 SER A C 1
ATOM 1194 O O . SER A 1 156 ? 23.331 0.590 -21.402 1.00 86.62 156 SER A O 1
ATOM 1196 N N . LEU A 1 157 ? 22.654 -1.465 -20.757 1.00 85.75 157 LEU A N 1
ATOM 1197 C CA . LEU A 1 157 ? 21.605 -0.997 -19.848 1.00 85.75 157 LEU A CA 1
ATOM 1198 C C . LEU A 1 157 ? 22.159 -0.118 -18.705 1.00 85.75 157 LEU A C 1
ATOM 1200 O O . LEU A 1 157 ? 21.589 0.951 -18.483 1.00 85.75 157 LEU A O 1
ATOM 1204 N N . PRO A 1 158 ? 23.273 -0.467 -18.024 1.00 87.44 158 PRO A N 1
ATOM 1205 C CA . PRO A 1 158 ? 23.851 0.398 -16.994 1.00 87.44 158 PRO A CA 1
ATOM 1206 C C . PRO A 1 158 ? 24.286 1.769 -17.523 1.00 87.44 158 PRO A C 1
ATOM 1208 O O . PRO A 1 158 ? 24.046 2.778 -16.864 1.00 87.44 158 PRO A O 1
ATOM 1211 N N . GLN A 1 159 ? 24.863 1.833 -18.730 1.00 87.56 159 GLN A N 1
ATOM 1212 C CA . GLN A 1 159 ? 25.251 3.105 -19.353 1.00 87.56 159 GLN A CA 1
ATOM 1213 C C . GLN A 1 159 ? 24.031 4.006 -19.591 1.00 87.56 159 GLN A C 1
ATOM 1215 O O . GLN A 1 159 ? 24.071 5.204 -19.304 1.00 87.56 159 GLN A O 1
ATOM 1220 N N . TRP A 1 160 ? 22.936 3.429 -20.092 1.00 88.75 160 TRP A N 1
ATOM 1221 C CA . TRP A 1 160 ? 21.683 4.155 -20.283 1.00 88.75 160 TRP A CA 1
ATOM 1222 C C . TRP A 1 160 ? 21.074 4.622 -18.956 1.00 88.75 160 TRP A C 1
ATOM 1224 O O . TRP A 1 160 ? 20.680 5.783 -18.834 1.00 88.75 160 TRP A O 1
ATOM 1234 N N . LEU A 1 161 ? 21.036 3.751 -17.943 1.00 89.25 161 LEU A N 1
ATOM 1235 C CA . LEU A 1 161 ? 20.520 4.091 -16.616 1.00 89.25 161 LEU A CA 1
ATOM 1236 C C . LEU A 1 161 ? 21.329 5.213 -15.967 1.00 89.25 161 LEU A C 1
ATOM 1238 O O . LEU A 1 161 ? 20.725 6.125 -15.409 1.00 89.25 161 LEU A O 1
ATOM 1242 N N . TYR A 1 162 ? 22.659 5.188 -16.073 1.00 87.94 162 TYR A N 1
ATOM 1243 C CA . TYR A 1 162 ? 23.524 6.253 -15.563 1.00 87.94 162 TYR A CA 1
ATOM 1244 C C . TYR A 1 162 ? 23.155 7.613 -16.172 1.00 87.94 162 TYR A C 1
ATOM 1246 O O . TYR A 1 162 ? 22.860 8.557 -15.441 1.00 87.94 162 TYR A O 1
ATOM 1254 N N . ASN A 1 163 ? 23.057 7.684 -17.504 1.00 86.00 163 ASN A N 1
ATOM 1255 C CA . ASN A 1 163 ? 22.681 8.911 -18.209 1.00 86.00 163 ASN A CA 1
ATOM 1256 C C . ASN A 1 163 ? 21.275 9.403 -17.818 1.00 86.00 163 ASN A C 1
ATOM 1258 O O . ASN A 1 163 ? 21.076 10.583 -17.536 1.00 86.00 163 ASN A O 1
ATOM 1262 N N . LYS A 1 164 ? 20.301 8.488 -17.737 1.00 84.38 164 LYS A N 1
ATOM 1263 C CA . LYS A 1 164 ? 18.929 8.821 -17.330 1.00 84.38 164 LYS A CA 1
ATOM 1264 C C . LYS A 1 164 ? 18.874 9.346 -15.895 1.00 84.38 164 LYS A C 1
ATOM 1266 O O . LYS A 1 164 ? 18.115 10.266 -15.602 1.00 84.38 164 LYS A O 1
ATOM 1271 N N . THR A 1 165 ? 19.678 8.760 -15.014 1.00 86.25 165 THR A N 1
ATOM 1272 C CA . THR A 1 165 ? 19.736 9.090 -13.589 1.00 86.25 165 THR A CA 1
ATOM 1273 C C . THR A 1 165 ? 20.332 10.472 -13.353 1.00 86.25 165 THR A C 1
ATOM 1275 O O . THR A 1 165 ? 19.756 11.234 -12.581 1.00 86.25 165 THR A O 1
ATOM 1278 N N . GLU A 1 166 ? 21.405 10.830 -14.067 1.00 85.19 166 GLU A N 1
ATOM 1279 C CA . GLU A 1 166 ? 21.994 12.178 -14.038 1.00 85.19 166 GLU A CA 1
ATOM 1280 C C . GLU A 1 166 ? 20.948 13.272 -14.288 1.00 85.19 166 GLU A C 1
ATOM 1282 O O . GLU A 1 166 ? 20.889 14.252 -13.552 1.00 85.19 166 GLU A O 1
ATOM 1287 N N . VAL A 1 167 ? 20.075 13.087 -15.281 1.00 84.62 167 VAL A N 1
ATOM 1288 C CA . VAL A 1 167 ? 19.058 14.090 -15.631 1.00 84.62 167 VAL A CA 1
ATOM 1289 C C . VAL A 1 167 ? 17.854 14.027 -14.688 1.00 84.62 167 VAL A C 1
ATOM 1291 O O . VAL A 1 167 ? 17.418 15.051 -14.158 1.00 84.62 167 VAL A O 1
ATOM 1294 N N . MET A 1 168 ? 17.303 12.830 -14.470 1.00 86.88 168 MET A N 1
ATOM 1295 C CA . MET A 1 168 ? 16.044 12.667 -13.740 1.00 86.88 168 MET A CA 1
ATOM 1296 C C . MET A 1 168 ? 16.201 12.920 -12.243 1.00 86.88 168 MET A C 1
ATOM 1298 O O . MET A 1 168 ? 15.445 13.719 -11.696 1.00 86.88 168 MET A O 1
ATOM 1302 N N . LEU A 1 169 ? 17.177 12.299 -11.568 1.00 84.06 169 LEU A N 1
ATOM 1303 C CA . LEU A 1 169 ? 17.324 12.481 -10.119 1.00 84.06 169 LEU A CA 1
ATOM 1304 C C . LEU A 1 169 ? 17.673 13.926 -9.770 1.00 84.06 169 LEU A C 1
ATOM 1306 O O . LEU A 1 169 ? 17.093 14.473 -8.836 1.00 84.06 169 LEU A O 1
ATOM 1310 N N . GLN A 1 170 ? 18.548 14.579 -10.542 1.00 84.50 170 GLN A N 1
ATOM 1311 C CA . GLN A 1 170 ? 18.842 15.998 -10.326 1.00 84.50 170 GLN A CA 1
ATOM 1312 C C . GLN A 1 170 ? 17.592 16.872 -10.488 1.00 84.50 170 GLN A C 1
ATOM 1314 O O . GLN A 1 170 ? 17.408 17.831 -9.737 1.00 84.50 170 GLN A O 1
ATOM 1319 N N . GLY A 1 171 ? 16.728 16.550 -11.455 1.00 88.12 171 GLY A N 1
ATOM 1320 C CA . GLY A 1 171 ? 15.453 17.235 -11.652 1.00 88.12 171 GLY A CA 1
ATOM 1321 C C . GLY A 1 171 ? 14.474 17.026 -10.495 1.00 88.12 171 GLY A C 1
ATOM 1322 O O . GLY A 1 171 ? 13.812 17.979 -10.090 1.00 88.12 171 GLY A O 1
ATOM 1323 N N . LEU A 1 172 ? 14.399 15.811 -9.944 1.00 89.12 172 LEU A N 1
ATO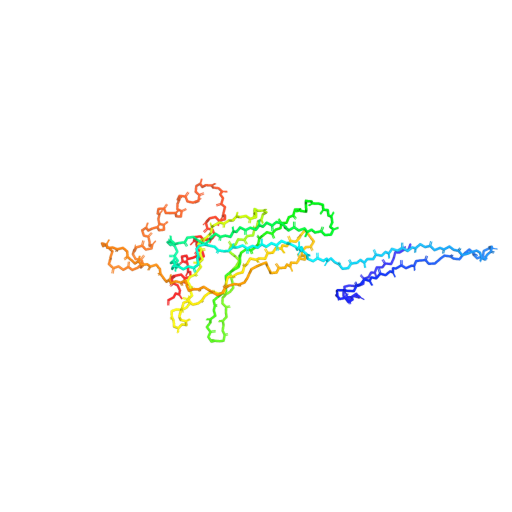M 1324 C CA . LEU A 1 172 ? 13.514 15.476 -8.824 1.00 89.12 172 LEU A CA 1
ATOM 1325 C C . LEU A 1 172 ? 13.981 16.109 -7.507 1.00 89.12 172 LEU A C 1
ATOM 1327 O O . LEU A 1 172 ? 13.173 16.686 -6.789 1.00 89.12 172 LEU A O 1
ATOM 1331 N N . VAL A 1 173 ? 15.286 16.095 -7.217 1.00 87.50 173 VAL A N 1
ATOM 1332 C CA . VAL A 1 173 ? 15.846 16.688 -5.986 1.00 87.50 173 VAL A CA 1
ATOM 1333 C C . VAL A 1 173 ? 15.551 18.191 -5.885 1.00 87.50 173 VAL A C 1
ATOM 1335 O O . VAL A 1 173 ? 15.347 18.712 -4.793 1.00 87.50 173 VAL A O 1
ATOM 1338 N N . LYS A 1 174 ? 15.461 18.895 -7.019 1.00 89.62 174 LYS A N 1
ATOM 1339 C CA . LYS A 1 174 ? 15.127 20.330 -7.060 1.00 89.62 174 LYS A CA 1
ATOM 1340 C C . LYS A 1 174 ? 13.664 20.644 -6.724 1.00 89.62 174 LYS A C 1
ATOM 1342 O O . LYS A 1 174 ? 13.347 21.813 -6.531 1.00 89.62 174 LYS A O 1
ATOM 1347 N N . GLN A 1 175 ? 12.780 19.645 -6.677 1.00 87.56 175 GLN A N 1
ATOM 1348 C CA . GLN A 1 175 ? 11.339 19.838 -6.461 1.00 87.56 175 GLN A CA 1
ATOM 1349 C C . GLN A 1 175 ? 10.952 19.894 -4.975 1.00 87.56 175 GLN A C 1
ATOM 1351 O O . GLN A 1 175 ? 9.796 20.165 -4.672 1.00 87.56 175 GLN A O 1
ATOM 1356 N N . SER A 1 176 ? 11.898 19.666 -4.052 1.00 83.88 176 SER A N 1
ATOM 1357 C CA . SER A 1 176 ? 11.675 19.642 -2.593 1.00 83.88 176 SER A CA 1
ATOM 1358 C C . SER A 1 176 ? 10.604 18.646 -2.111 1.00 83.88 17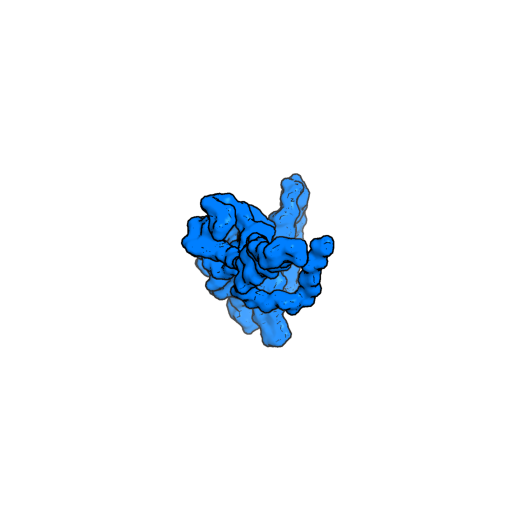6 SER A C 1
ATOM 1360 O O . SER A 1 176 ? 10.208 18.695 -0.949 1.00 83.88 176 SER A O 1
ATOM 1362 N N . ASP A 1 177 ? 10.172 17.724 -2.974 1.00 88.62 177 ASP A N 1
ATOM 1363 C CA . ASP A 1 177 ? 9.295 16.601 -2.650 1.00 88.62 177 ASP A CA 1
ATOM 1364 C C . ASP A 1 177 ? 10.129 15.304 -2.626 1.00 88.62 177 ASP A C 1
ATOM 1366 O O . ASP A 1 177 ? 10.678 14.905 -3.661 1.00 88.62 177 ASP A O 1
ATOM 1370 N N . PRO A 1 178 ? 10.281 14.644 -1.462 1.00 90.56 178 PRO A N 1
ATOM 1371 C CA . PRO A 1 178 ? 11.067 13.420 -1.359 1.00 90.56 178 PRO A CA 1
ATOM 1372 C C . PRO A 1 178 ? 10.390 12.207 -2.011 1.00 90.56 178 PRO A C 1
ATOM 1374 O O . PRO A 1 178 ? 11.088 11.256 -2.368 1.00 90.56 178 PRO A O 1
ATOM 1377 N N . GLN A 1 179 ? 9.064 12.211 -2.188 1.00 92.00 179 GLN A N 1
ATOM 1378 C CA . GLN A 1 179 ? 8.312 11.032 -2.618 1.00 92.00 179 GLN A CA 1
ATOM 1379 C C . GLN A 1 179 ? 8.740 10.544 -4.022 1.00 92.00 179 GLN A C 1
ATOM 1381 O O . GLN A 1 179 ? 9.139 9.382 -4.150 1.00 92.00 179 GLN A O 1
ATOM 1386 N N . PRO A 1 180 ? 8.814 11.403 -5.060 1.00 90.31 180 PRO A N 1
ATOM 1387 C CA . PRO A 1 180 ? 9.328 11.002 -6.371 1.00 90.31 180 PRO A CA 1
ATOM 1388 C C . PRO A 1 180 ? 10.784 10.514 -6.355 1.00 90.31 180 PRO A C 1
ATOM 1390 O O . PRO A 1 180 ? 11.152 9.642 -7.144 1.00 90.31 180 PRO A O 1
ATOM 1393 N N . VAL A 1 181 ? 11.626 11.072 -5.474 1.00 91.56 181 VAL A N 1
ATOM 1394 C CA . VAL A 1 181 ? 13.039 10.677 -5.343 1.00 91.56 181 VAL A CA 1
ATOM 1395 C C . VAL A 1 181 ? 13.140 9.256 -4.793 1.00 91.56 181 VAL A C 1
ATOM 1397 O O . VAL A 1 181 ? 13.908 8.452 -5.329 1.00 91.56 181 VAL A O 1
ATOM 1400 N N . ILE A 1 182 ? 12.353 8.930 -3.764 1.00 91.00 182 ILE A N 1
ATOM 1401 C CA . ILE A 1 182 ? 12.299 7.594 -3.157 1.00 91.00 182 ILE A CA 1
ATOM 1402 C C . ILE A 1 182 ? 11.817 6.569 -4.185 1.00 91.00 182 ILE A C 1
ATOM 1404 O O . ILE A 1 182 ? 12.501 5.574 -4.416 1.00 91.00 182 ILE A O 1
ATOM 1408 N N . GLU A 1 183 ? 10.698 6.838 -4.859 1.00 91.50 183 GLU A N 1
ATOM 1409 C CA . GLU A 1 183 ? 10.121 5.941 -5.869 1.00 91.50 183 GLU A CA 1
ATOM 1410 C C . GLU A 1 183 ? 11.085 5.655 -7.020 1.00 91.50 183 GLU A C 1
ATOM 1412 O O . GLU A 1 183 ? 11.280 4.503 -7.415 1.00 91.50 183 GLU A O 1
ATOM 1417 N N . TYR A 1 184 ? 11.712 6.707 -7.556 1.00 90.75 184 TYR A N 1
ATOM 1418 C CA . TYR A 1 184 ? 12.661 6.561 -8.652 1.00 90.75 184 TYR A CA 1
ATOM 1419 C C . TYR A 1 184 ? 13.893 5.769 -8.210 1.00 90.75 184 TYR A C 1
ATOM 1421 O O . TYR A 1 184 ? 14.334 4.865 -8.921 1.00 90.75 184 TYR A O 1
ATOM 1429 N N . SER A 1 185 ? 14.436 6.080 -7.030 1.00 91.69 185 SER A N 1
ATOM 1430 C CA . SER A 1 185 ? 15.616 5.398 -6.488 1.00 91.69 185 SER A CA 1
ATOM 1431 C C . SER A 1 185 ? 15.335 3.924 -6.207 1.00 91.69 185 SER A C 1
ATOM 1433 O O . SER A 1 185 ? 16.160 3.073 -6.532 1.00 91.69 185 SER A O 1
ATOM 1435 N N . LEU A 1 186 ? 14.153 3.606 -5.677 1.00 93.31 186 LEU A N 1
ATOM 1436 C CA . LEU A 1 186 ? 13.713 2.239 -5.413 1.00 93.31 186 LEU A CA 1
ATOM 1437 C C . LEU A 1 186 ? 13.628 1.421 -6.705 1.00 93.31 186 LEU A C 1
ATOM 1439 O O . LEU A 1 186 ? 14.209 0.337 -6.793 1.00 93.31 186 LEU A O 1
ATOM 1443 N N . ALA A 1 187 ? 12.968 1.955 -7.735 1.00 92.06 187 ALA A N 1
ATOM 1444 C CA . ALA A 1 187 ? 12.888 1.299 -9.037 1.00 92.06 187 ALA A CA 1
ATOM 1445 C C . ALA A 1 187 ? 14.275 1.150 -9.694 1.00 92.06 187 ALA A C 1
ATOM 1447 O O . ALA A 1 187 ? 14.571 0.118 -10.290 1.00 92.06 187 ALA A O 1
ATOM 1448 N N . LEU A 1 188 ? 15.154 2.147 -9.559 1.00 92.44 188 LEU A N 1
ATOM 1449 C CA . LEU A 1 188 ? 16.511 2.097 -10.105 1.00 92.44 188 LEU A CA 1
ATOM 1450 C C . LEU A 1 188 ? 17.378 1.028 -9.426 1.00 92.44 188 LEU A C 1
ATOM 1452 O O . LEU A 1 188 ? 17.979 0.207 -10.114 1.00 92.44 188 LEU A O 1
ATOM 1456 N N . ILE A 1 189 ? 17.441 1.020 -8.093 1.00 91.69 189 ILE A N 1
ATOM 1457 C CA . ILE A 1 189 ? 18.266 0.071 -7.327 1.00 91.69 189 ILE A CA 1
ATOM 1458 C C . ILE A 1 189 ? 17.801 -1.365 -7.575 1.00 91.69 189 ILE A C 1
ATOM 1460 O O . ILE A 1 189 ? 18.620 -2.267 -7.715 1.00 91.69 189 ILE A O 1
ATOM 1464 N N . THR A 1 190 ? 16.490 -1.582 -7.671 1.00 93.31 190 THR A N 1
ATOM 1465 C CA . THR A 1 190 ? 15.933 -2.914 -7.936 1.00 93.31 190 THR A CA 1
ATOM 1466 C C . THR A 1 190 ? 16.257 -3.411 -9.340 1.00 93.31 190 THR A C 1
ATOM 1468 O O . THR A 1 190 ? 16.554 -4.589 -9.479 1.00 93.31 190 THR A O 1
ATOM 1471 N N . ILE A 1 191 ? 16.307 -2.533 -10.350 1.00 92.94 191 ILE A N 1
ATOM 1472 C CA . ILE A 1 191 ? 16.808 -2.876 -11.693 1.00 92.94 191 ILE A CA 1
ATOM 1473 C C . ILE A 1 191 ? 18.297 -3.243 -11.671 1.00 92.94 191 ILE A C 1
ATOM 1475 O O . ILE A 1 191 ? 18.702 -4.160 -12.374 1.00 92.94 191 ILE A O 1
ATOM 1479 N N . LEU A 1 192 ? 19.118 -2.520 -10.903 1.00 89.88 192 LEU A N 1
ATOM 1480 C CA . LEU A 1 192 ? 20.563 -2.773 -10.824 1.00 89.88 192 LEU A CA 1
ATOM 1481 C C . LEU A 1 192 ? 20.912 -4.074 -10.080 1.00 89.88 192 LEU A C 1
ATOM 1483 O O . LEU A 1 192 ? 22.034 -4.554 -10.212 1.00 89.88 192 LEU A O 1
ATOM 1487 N N . ASN A 1 193 ? 19.964 -4.616 -9.314 1.00 87.38 193 ASN A N 1
ATOM 1488 C CA . ASN A 1 193 ? 20.099 -5.845 -8.530 1.00 87.38 193 ASN A CA 1
ATOM 1489 C C . ASN A 1 193 ? 19.362 -7.054 -9.148 1.00 87.38 193 ASN A C 1
ATOM 1491 O O . ASN A 1 193 ? 19.194 -8.064 -8.463 1.00 87.38 193 ASN A O 1
ATOM 1495 N N . GLU A 1 194 ? 18.894 -6.943 -10.396 1.00 81.44 194 GLU A N 1
ATOM 1496 C CA . GLU A 1 194 ? 18.443 -8.076 -11.227 1.00 81.44 194 GLU A CA 1
ATOM 1497 C C . GLU A 1 194 ? 19.609 -8.675 -12.017 1.00 81.44 194 GLU A C 1
ATOM 1499 O O . GLU A 1 194 ? 19.737 -9.918 -12.012 1.00 81.44 194 GLU A O 1
#